Protein AF-A0A4S4A3F7-F1 (afdb_monomer_lite)

Sequence (205 aa):
MKHYLRLTGLILFFVFSCNTKENGQSEPKTATNVTDSIKKETATITSKEEKSILDTSFIDKEGKEIEAYPIFECSGTLVENDLETDRYAVAIFSKNIEQCWNGKSKVVLEQFLDAPETQNRPYVIVDEINGTGKNKKRRFSMVYLNLPDNGEYDERESYVADYEENGKPVITKVYRIWKIDTREGKFKEVLKPQKLTFNNPDYME

Radius of gyration: 27.06 Å; chains: 1; bounding box: 77×66×72 Å

pLDDT: mean 73.77, std 23.13, range [30.3, 97.94]

Foldseek 3Di:
DDDDDDDDDDDDDDDDDDDDDDDDDDDDDDDDDDDDDDPPPPPPPPPPPDDDPLNDDQAFPKPVRVVPDQKDWLDKAWFDDPDPPKTKMKIWIDNDPQCQQQFQIKIFIWIFDDDDDDPDGMTGTHEIDGGDDPGGGHFWDWDFDQDDDVNHGDDTFIKIWGFGDDPDQKTFGTDWIFGQDRVNSDTHTDDDDPRDMDGDPVPDD

Organism: NCBI:txid2565924

Structure (mmCIF, N/CA/C/O backbone):
data_AF-A0A4S4A3F7-F1
#
_entry.id   AF-A0A4S4A3F7-F1
#
loop_
_atom_site.group_PDB
_atom_site.id
_atom_site.type_symbol
_atom_site.label_atom_id
_atom_site.label_alt_id
_atom_site.label_comp_id
_atom_site.label_asym_id
_atom_site.label_entity_id
_atom_site.label_seq_id
_atom_site.pdbx_PDB_ins_code
_atom_site.Cartn_x
_atom_site.Cartn_y
_atom_site.Cartn_z
_atom_site.occupancy
_atom_site.B_iso_or_equiv
_atom_site.auth_seq_id
_atom_site.auth_comp_id
_atom_site.auth_asym_id
_atom_site.auth_atom_id
_atom_site.pdbx_PDB_model_num
ATOM 1 N N . MET A 1 1 ? 19.434 -51.734 26.734 1.00 38.91 1 MET A N 1
ATOM 2 C CA . MET A 1 1 ? 19.495 -50.722 27.814 1.00 38.91 1 MET A CA 1
ATOM 3 C C . MET A 1 1 ? 18.853 -49.456 27.251 1.00 38.91 1 MET A C 1
ATOM 5 O O . MET A 1 1 ? 19.390 -48.936 26.291 1.00 38.91 1 MET A O 1
ATOM 9 N N . LYS A 1 2 ? 17.557 -49.177 27.488 1.00 37.34 2 LYS A N 1
ATOM 10 C CA . LYS A 1 2 ? 17.009 -48.303 28.563 1.00 37.34 2 LYS A CA 1
ATOM 11 C C . LYS A 1 2 ? 17.929 -47.087 28.789 1.00 37.34 2 LYS A C 1
ATOM 13 O O . LYS A 1 2 ? 19.067 -47.295 29.171 1.00 37.34 2 LYS A O 1
ATOM 18 N N . HIS A 1 3 ? 17.532 -45.851 28.479 1.00 33.31 3 HIS A N 1
ATOM 19 C CA . HIS A 1 3 ? 16.444 -45.119 29.135 1.00 33.31 3 HIS A CA 1
ATOM 20 C C . HIS A 1 3 ? 15.696 -44.142 28.207 1.00 33.31 3 HIS A C 1
ATOM 22 O O . HIS A 1 3 ? 16.301 -43.357 27.488 1.00 33.31 3 HIS A O 1
ATOM 28 N N . TYR A 1 4 ? 14.364 -44.167 28.308 1.00 38.31 4 TYR A N 1
ATOM 29 C CA . TYR A 1 4 ? 13.468 -43.066 27.952 1.00 38.31 4 TYR A CA 1
ATOM 30 C C . TYR A 1 4 ? 13.434 -42.071 29.117 1.00 38.31 4 TYR A C 1
ATOM 32 O O . TYR A 1 4 ? 13.251 -42.500 30.258 1.00 38.31 4 TYR A O 1
ATOM 40 N N . LEU A 1 5 ? 13.512 -40.768 28.840 1.00 36.69 5 LEU A N 1
ATOM 41 C CA . LEU A 1 5 ? 13.106 -39.729 29.787 1.00 36.69 5 LEU A CA 1
ATOM 42 C C . LEU A 1 5 ? 11.871 -39.020 29.218 1.00 36.69 5 LEU A C 1
ATOM 44 O O . LEU A 1 5 ? 11.958 -38.210 28.300 1.00 36.69 5 LEU A O 1
ATOM 48 N N . ARG A 1 6 ? 10.699 -39.403 29.734 1.00 39.38 6 ARG A N 1
ATOM 49 C CA . ARG A 1 6 ? 9.434 -38.691 29.537 1.00 39.38 6 ARG A CA 1
ATOM 50 C C . ARG A 1 6 ? 9.425 -37.501 30.491 1.00 39.38 6 ARG A C 1
ATOM 52 O O . ARG A 1 6 ? 9.406 -37.711 31.700 1.00 39.38 6 ARG A O 1
ATOM 59 N N . LEU A 1 7 ? 9.401 -36.283 29.960 1.00 38.06 7 LEU A N 1
ATOM 60 C CA . LEU A 1 7 ? 9.050 -35.100 30.738 1.00 38.06 7 LEU A CA 1
ATOM 61 C C . LEU A 1 7 ? 7.549 -34.845 30.559 1.00 38.06 7 LEU A C 1
ATOM 63 O O . LEU A 1 7 ? 7.096 -34.335 29.539 1.00 38.06 7 LEU A O 1
ATOM 67 N N . THR A 1 8 ? 6.766 -35.282 31.539 1.00 44.00 8 THR A N 1
ATOM 68 C CA . THR A 1 8 ? 5.359 -34.913 31.711 1.00 44.00 8 THR A CA 1
ATOM 69 C C . THR A 1 8 ? 5.297 -33.533 32.361 1.00 44.00 8 THR A C 1
ATOM 71 O O . THR A 1 8 ? 5.580 -33.404 33.550 1.00 44.00 8 THR A O 1
ATOM 74 N N . GLY A 1 9 ? 4.956 -32.507 31.579 1.00 36.88 9 GLY A N 1
ATOM 75 C CA . GLY A 1 9 ? 4.674 -31.155 32.063 1.00 36.88 9 GLY A CA 1
ATOM 76 C C . GLY A 1 9 ? 3.180 -30.981 32.322 1.00 36.88 9 GLY A C 1
ATOM 77 O O . GLY A 1 9 ? 2.370 -31.088 31.406 1.00 36.88 9 GLY A O 1
ATOM 78 N N . LEU A 1 10 ? 2.848 -30.775 33.592 1.00 41.22 10 LEU A N 1
ATOM 79 C CA . LEU A 1 10 ? 1.515 -30.659 34.173 1.00 41.22 10 LEU A CA 1
ATOM 80 C C . LEU A 1 10 ? 0.758 -29.423 33.646 1.00 41.22 10 LEU A C 1
ATOM 82 O O . LEU A 1 10 ? 1.291 -28.316 33.640 1.00 41.22 10 LEU A O 1
ATOM 86 N N . ILE A 1 11 ? -0.505 -29.617 33.269 1.00 42.00 11 ILE A N 1
ATOM 87 C CA . ILE A 1 11 ? -1.477 -28.561 32.960 1.00 42.00 11 ILE A CA 1
ATOM 88 C C . ILE A 1 11 ? -1.979 -27.960 34.281 1.00 42.00 11 ILE A C 1
ATOM 90 O O . ILE A 1 11 ? -2.483 -28.692 35.132 1.00 42.00 11 ILE A O 1
ATOM 94 N N . LEU A 1 12 ? -1.903 -26.636 34.432 1.00 37.38 12 LEU A N 1
ATOM 95 C CA . LEU A 1 12 ? -2.564 -25.885 35.505 1.00 37.38 12 LEU A CA 1
ATOM 96 C C . LEU A 1 12 ? -3.529 -24.868 34.884 1.00 37.38 12 LEU A C 1
ATOM 98 O O . LEU A 1 12 ? -3.137 -23.792 34.440 1.00 37.38 12 LEU A O 1
ATOM 102 N N . PHE A 1 13 ? -4.809 -25.246 34.845 1.00 37.25 13 PHE A N 1
ATOM 103 C CA . PHE A 1 13 ? -5.934 -24.345 34.607 1.00 37.25 13 PHE A CA 1
ATOM 104 C C . PHE A 1 13 ? -6.164 -23.505 35.870 1.00 37.25 13 PHE A C 1
ATOM 106 O O . PHE A 1 13 ? -6.651 -24.022 36.873 1.00 37.25 13 PHE A O 1
ATOM 113 N N . PHE A 1 14 ? -5.857 -22.209 35.824 1.00 37.19 14 PHE A N 1
ATOM 114 C CA . PHE A 1 14 ? -6.403 -21.259 36.793 1.00 37.19 14 PHE A CA 1
ATOM 115 C C . PHE A 1 14 ? -7.745 -20.744 36.275 1.00 37.19 14 PHE A C 1
ATOM 117 O O . PHE A 1 14 ? -7.815 -19.868 35.417 1.00 37.19 14 PHE A O 1
ATOM 124 N N . VAL A 1 15 ? -8.818 -21.327 36.805 1.00 36.03 15 VAL A N 1
ATOM 125 C CA . VAL A 1 15 ? -10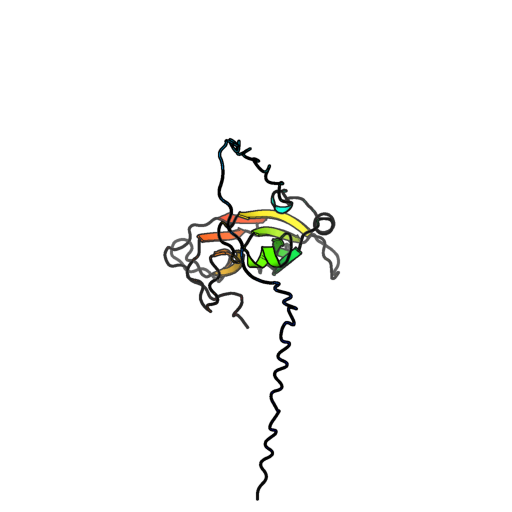.187 -20.837 36.652 1.00 36.03 15 VAL A CA 1
ATOM 126 C C . VAL A 1 15 ? -10.393 -19.758 37.718 1.00 36.03 15 VAL A C 1
ATOM 128 O O . VAL A 1 15 ? -10.585 -20.072 38.890 1.00 36.03 15 VAL A O 1
ATOM 131 N N . PHE A 1 16 ? -10.309 -18.480 37.344 1.00 36.78 16 PHE A N 1
ATOM 132 C CA . PHE A 1 16 ? -10.786 -17.395 38.206 1.00 36.78 16 PHE A CA 1
ATOM 133 C C . PHE A 1 16 ? -12.289 -17.219 37.971 1.00 36.78 16 PHE A C 1
ATOM 135 O O . PHE A 1 16 ? -12.716 -16.579 37.013 1.00 36.78 16 PHE A O 1
ATOM 142 N N . SER A 1 17 ? -13.087 -17.831 38.847 1.00 33.19 17 SER A N 1
ATOM 143 C CA . SER A 1 17 ? -14.526 -17.587 38.945 1.00 33.19 17 SER A CA 1
ATOM 144 C C . SER A 1 17 ? -14.810 -16.167 39.440 1.00 33.19 17 SER A C 1
ATOM 146 O O . SER A 1 17 ? -14.266 -15.721 40.451 1.00 33.19 17 SER A O 1
ATOM 148 N N . CYS A 1 18 ? -15.723 -15.492 38.740 1.00 32.31 18 CYS A N 1
ATOM 149 C CA . CYS A 1 18 ? -16.454 -14.316 39.200 1.00 32.31 18 CYS A CA 1
ATOM 150 C C . CYS A 1 18 ? -17.122 -14.579 40.557 1.00 32.31 18 CYS A C 1
ATOM 152 O O . CYS A 1 18 ? -17.922 -15.501 40.680 1.00 32.31 18 CYS A O 1
ATOM 154 N N . ASN A 1 19 ? -16.876 -13.711 41.539 1.00 31.12 19 ASN A N 1
ATOM 155 C CA . ASN A 1 19 ? -17.721 -13.582 42.725 1.00 31.12 19 ASN A CA 1
ATOM 156 C C . ASN A 1 19 ? -18.630 -12.357 42.550 1.00 31.12 19 ASN A C 1
ATOM 158 O O . ASN A 1 19 ? -18.291 -11.246 42.959 1.00 31.12 19 ASN A O 1
ATOM 162 N N . THR A 1 20 ? -19.792 -12.556 41.931 1.00 35.06 20 THR A N 1
ATOM 163 C CA . THR A 1 20 ? -20.938 -11.649 42.058 1.00 35.06 20 THR A CA 1
ATOM 164 C C . THR A 1 20 ? -21.623 -11.923 43.393 1.00 35.06 20 THR A C 1
ATOM 166 O O . THR A 1 20 ? -22.130 -13.017 43.620 1.00 35.06 20 THR A O 1
ATOM 169 N N . LYS A 1 21 ? -21.635 -10.929 44.287 1.00 34.94 21 LYS A N 1
ATOM 170 C CA . LYS A 1 21 ? -22.482 -10.951 45.483 1.00 34.94 21 LYS A CA 1
ATOM 171 C C . LYS A 1 21 ? -23.906 -10.578 45.079 1.00 34.94 21 LYS A C 1
ATOM 173 O O . LYS A 1 21 ? -24.203 -9.410 44.849 1.00 34.94 21 LYS A O 1
ATOM 178 N N . GLU A 1 22 ? -24.757 -11.590 44.997 1.00 31.36 22 GLU A N 1
ATOM 179 C CA . GLU A 1 22 ? -26.206 -11.462 45.106 1.00 31.36 22 GLU A CA 1
ATOM 180 C C . GLU A 1 22 ? -26.565 -11.014 46.529 1.00 31.36 22 GLU A C 1
ATOM 182 O O . GLU A 1 22 ? -26.128 -11.613 47.509 1.00 31.36 22 GLU A O 1
ATOM 187 N N . ASN A 1 23 ? -27.383 -9.972 46.639 1.00 31.81 23 ASN A N 1
ATOM 188 C CA . ASN A 1 23 ? -28.203 -9.720 47.819 1.00 31.81 23 ASN A CA 1
ATOM 189 C C . ASN A 1 23 ? -29.617 -9.436 47.298 1.00 31.81 23 ASN A C 1
ATOM 191 O O . ASN A 1 23 ? -29.999 -8.292 47.061 1.00 31.81 23 ASN A O 1
ATOM 195 N N . GLY A 1 24 ? -30.345 -10.516 47.008 1.00 30.30 24 GLY A N 1
ATOM 196 C CA . GLY A 1 24 ? -31.745 -10.499 46.600 1.00 30.30 24 GLY A CA 1
ATOM 197 C C . GLY A 1 24 ? -32.649 -10.603 47.822 1.00 30.30 24 GLY A C 1
ATOM 198 O O . GLY A 1 24 ? -32.698 -11.635 48.487 1.00 30.30 24 GLY A O 1
ATOM 199 N N . GLN A 1 25 ? -33.354 -9.515 48.117 1.00 33.38 25 GLN A N 1
ATOM 200 C CA . GLN A 1 25 ? -34.371 -9.417 49.155 1.00 33.38 25 GLN A CA 1
ATOM 201 C C . GLN A 1 25 ? -35.761 -9.641 48.535 1.00 33.38 25 GLN A C 1
ATOM 203 O O . GLN A 1 25 ? -36.149 -8.929 47.617 1.00 33.38 25 GLN A O 1
ATOM 208 N N . SER A 1 26 ? -36.451 -10.657 49.064 1.00 33.31 26 SER A N 1
ATOM 209 C CA . SER A 1 26 ? -37.900 -10.936 49.115 1.00 33.31 26 SER A CA 1
ATOM 210 C C . SER A 1 26 ? -38.855 -10.353 48.051 1.00 33.31 26 SER A C 1
ATOM 212 O O . SER A 1 26 ? -39.053 -9.146 47.934 1.00 33.31 26 SER A O 1
ATOM 214 N N . GLU A 1 27 ? -39.565 -11.283 47.418 1.00 34.25 27 GLU A N 1
ATOM 215 C CA . GLU A 1 27 ? -40.727 -11.185 46.521 1.00 34.25 27 GLU A CA 1
ATOM 216 C C . GLU A 1 27 ? -42.037 -10.714 47.244 1.00 34.25 27 GLU A C 1
ATOM 218 O O . GLU A 1 27 ? -42.023 -10.479 48.455 1.00 34.25 27 GLU A O 1
ATOM 223 N N . PRO A 1 28 ? -43.204 -10.589 46.571 1.00 41.84 28 PRO A N 1
ATOM 224 C CA . PRO A 1 28 ? -43.699 -9.385 45.899 1.00 41.84 28 PRO A CA 1
ATOM 225 C C . PRO A 1 28 ? -45.004 -8.834 46.525 1.00 41.84 28 PRO A C 1
ATOM 227 O O . PRO A 1 28 ? -45.762 -9.560 47.169 1.00 41.84 28 PRO A O 1
ATOM 230 N N . LYS A 1 29 ? -45.354 -7.566 46.254 1.00 35.50 29 LYS A N 1
ATOM 231 C CA . LYS A 1 29 ? -46.745 -7.087 46.378 1.00 35.50 29 LYS A CA 1
ATOM 232 C C . LYS A 1 29 ? -47.143 -6.181 45.217 1.00 35.50 29 LYS A C 1
ATOM 234 O O . LYS A 1 29 ? -46.581 -5.113 45.005 1.00 35.50 29 LYS A O 1
ATOM 239 N N . THR A 1 30 ? -48.145 -6.661 44.495 1.00 34.47 30 THR A N 1
ATOM 240 C CA . THR A 1 30 ? -48.894 -6.036 43.407 1.00 34.47 30 THR A CA 1
ATOM 241 C C . THR A 1 30 ? -49.594 -4.749 43.846 1.00 34.47 30 THR A C 1
ATOM 243 O O . THR A 1 30 ? -50.280 -4.747 44.867 1.00 34.47 30 THR A O 1
ATOM 246 N N . ALA A 1 31 ? -49.527 -3.705 43.018 1.00 32.94 31 ALA A N 1
ATOM 247 C CA . ALA A 1 31 ? -50.580 -2.698 42.904 1.00 32.94 31 ALA A CA 1
ATOM 248 C C . ALA A 1 31 ? -50.549 -2.064 41.502 1.00 32.94 31 ALA A C 1
ATOM 250 O O . ALA A 1 31 ? -49.547 -1.502 41.070 1.00 32.94 31 ALA A O 1
ATOM 251 N N . THR A 1 32 ? -51.667 -2.218 40.802 1.00 32.81 32 THR A N 1
ATOM 252 C CA . THR A 1 32 ? -52.026 -1.644 39.500 1.00 32.81 32 THR A CA 1
ATOM 253 C C . THR A 1 32 ? -52.336 -0.146 39.615 1.00 32.81 32 THR A C 1
ATOM 255 O O . THR A 1 32 ? -52.791 0.278 40.676 1.00 32.81 32 THR A O 1
ATOM 258 N N . ASN A 1 33 ? -52.209 0.571 38.483 1.00 32.91 33 ASN A N 1
ATOM 259 C CA . ASN A 1 33 ? -52.825 1.858 38.072 1.00 32.91 33 ASN A CA 1
ATOM 260 C C . ASN A 1 33 ? -51.775 2.953 37.793 1.00 32.91 33 ASN A C 1
ATOM 262 O O . ASN A 1 33 ? -50.812 3.059 38.533 1.00 32.91 33 ASN A O 1
ATOM 266 N N . VAL A 1 34 ? -51.859 3.840 36.796 1.00 31.44 34 VAL A N 1
ATOM 267 C CA . VAL A 1 34 ? -52.832 4.182 35.741 1.00 31.44 34 VAL A CA 1
ATOM 268 C C . VAL A 1 34 ? -52.090 5.165 34.795 1.00 31.44 34 VAL A C 1
ATOM 270 O O . VAL A 1 34 ? -51.154 5.827 35.229 1.00 31.44 34 VAL A O 1
ATOM 273 N N . THR A 1 35 ? -52.469 5.156 33.513 1.00 35.53 35 THR A N 1
ATOM 274 C CA . THR A 1 35 ? -52.261 6.134 32.412 1.00 35.53 35 THR A CA 1
ATOM 275 C C . THR A 1 35 ? -51.257 7.297 32.551 1.00 35.53 35 THR A C 1
ATOM 277 O O . THR A 1 35 ? -51.329 8.096 33.473 1.00 35.53 35 THR A O 1
ATOM 280 N N . ASP A 1 36 ? -50.419 7.482 31.525 1.00 33.91 36 ASP A N 1
ATOM 281 C CA . ASP A 1 36 ? -50.562 8.548 30.507 1.00 33.91 36 ASP A CA 1
ATOM 282 C C . ASP A 1 36 ? -49.223 9.033 29.922 1.00 33.91 36 ASP A C 1
ATOM 284 O O . ASP A 1 36 ? -48.283 9.415 30.612 1.00 33.91 36 ASP A O 1
ATOM 288 N N . SER A 1 37 ? -49.196 9.025 28.587 1.00 44.53 37 SER A N 1
ATOM 289 C CA . SER A 1 37 ? -48.472 9.930 27.687 1.00 44.53 37 SER A CA 1
ATOM 290 C C . SER A 1 37 ? -47.083 10.447 28.084 1.00 44.53 37 SER A C 1
ATOM 292 O O . SER A 1 37 ? -46.952 11.489 28.719 1.00 44.53 37 SER A O 1
ATOM 294 N N . ILE A 1 38 ? -46.045 9.874 27.467 1.00 36.66 38 ILE A N 1
ATOM 295 C CA . ILE A 1 38 ? -44.883 10.659 27.029 1.00 36.66 38 ILE A CA 1
ATOM 296 C C . ILE A 1 38 ? -44.590 10.283 25.576 1.00 36.66 38 ILE A C 1
ATOM 298 O O . ILE A 1 38 ? -44.028 9.226 25.284 1.00 36.66 38 ILE A O 1
ATOM 302 N N . LYS A 1 39 ? -44.995 11.163 24.651 1.00 42.78 39 LYS A N 1
ATOM 303 C CA . LYS A 1 39 ? -44.457 11.206 23.287 1.00 42.78 39 LYS A CA 1
ATOM 304 C C . LYS A 1 39 ? -42.943 11.357 23.414 1.00 42.78 39 LYS A C 1
ATOM 306 O O . LYS A 1 39 ? -42.448 12.434 23.728 1.00 42.78 39 LYS A O 1
ATOM 311 N N . LYS A 1 40 ? -42.213 10.266 23.195 1.00 38.38 40 LYS A N 1
ATOM 312 C CA . LYS A 1 40 ? -40.759 10.295 23.062 1.00 38.38 40 LYS A CA 1
ATOM 313 C C . LYS A 1 40 ? -40.453 10.823 21.665 1.00 38.38 40 LYS A C 1
ATOM 315 O O . LYS A 1 40 ? -40.382 10.072 20.695 1.00 38.38 40 LYS A O 1
ATOM 320 N N . GLU A 1 41 ? -40.363 12.143 21.569 1.00 40.41 41 GLU A N 1
ATOM 321 C CA . GLU A 1 41 ? -39.775 12.823 20.426 1.00 40.41 41 GLU A CA 1
ATOM 322 C C . GLU A 1 41 ? -38.342 12.302 20.300 1.00 40.41 41 GLU A C 1
ATOM 324 O O . GLU A 1 41 ? -37.466 12.572 21.122 1.00 40.41 41 GLU A O 1
ATOM 329 N N . THR A 1 42 ? -38.152 11.398 19.343 1.00 38.44 42 THR A N 1
ATOM 330 C CA . THR A 1 42 ? -36.855 10.791 19.079 1.00 38.44 42 THR A CA 1
ATOM 331 C C . THR A 1 42 ? -36.061 11.842 18.331 1.00 38.44 42 THR A C 1
ATOM 333 O O . THR A 1 42 ? -36.177 11.967 17.116 1.00 38.44 42 THR A O 1
ATOM 336 N N . ALA A 1 43 ? -35.316 12.653 19.078 1.00 38.91 43 ALA A N 1
ATOM 337 C CA . ALA A 1 43 ? -34.302 13.520 18.514 1.00 38.91 43 ALA A CA 1
ATOM 338 C C . ALA A 1 43 ? -33.302 12.626 17.776 1.00 38.91 43 ALA A C 1
ATOM 340 O O . ALA A 1 43 ? -32.496 11.921 18.388 1.00 38.91 43 ALA A O 1
ATOM 341 N N . THR A 1 44 ? -33.401 12.611 16.452 1.00 39.00 44 THR A N 1
ATOM 342 C CA . THR A 1 44 ? -32.406 12.015 15.572 1.00 39.00 44 THR A CA 1
ATOM 343 C C . THR A 1 44 ? -31.132 12.833 15.746 1.00 39.00 44 THR A C 1
ATOM 345 O O . THR A 1 44 ? -30.956 13.879 15.126 1.00 39.00 44 THR A O 1
ATOM 348 N N . ILE A 1 45 ? -30.262 12.398 16.658 1.00 43.78 45 ILE A N 1
ATOM 349 C CA . ILE A 1 45 ? -28.899 12.909 16.754 1.00 43.78 45 ILE A CA 1
ATOM 350 C C . ILE A 1 45 ? -28.203 12.428 15.486 1.00 43.78 45 ILE A C 1
ATOM 352 O O . ILE A 1 45 ? -27.709 11.305 15.413 1.00 43.78 45 ILE A O 1
ATOM 356 N N . THR A 1 46 ? -28.210 13.266 14.456 1.00 43.78 46 THR A N 1
ATOM 357 C CA . THR A 1 46 ? -27.330 13.106 13.305 1.00 43.78 46 THR A CA 1
ATOM 358 C C . THR A 1 46 ? -25.916 13.330 13.825 1.00 43.78 46 THR A C 1
ATOM 360 O O . THR A 1 46 ? -25.460 14.467 13.943 1.00 43.78 46 THR A O 1
ATOM 363 N N . SER A 1 47 ? -25.239 12.254 14.235 1.00 47.69 47 SER A N 1
ATOM 364 C CA . SER A 1 47 ? -23.829 12.314 14.601 1.00 47.69 47 SER A CA 1
ATOM 365 C C . SER A 1 47 ? -23.064 12.815 13.381 1.00 47.69 47 SER A C 1
ATOM 367 O O . SER A 1 47 ? -22.987 12.116 12.370 1.00 47.69 47 SER A O 1
ATOM 369 N N . LYS A 1 48 ? -22.538 14.040 13.451 1.00 47.97 48 LYS A N 1
ATOM 370 C CA . LYS A 1 48 ? -21.537 14.529 12.503 1.00 47.97 48 LYS A CA 1
ATOM 371 C C . LYS A 1 48 ? -20.379 13.537 12.565 1.00 47.97 48 LYS A C 1
ATOM 373 O O . LYS A 1 48 ? -19.735 13.431 13.604 1.00 47.97 48 LYS A O 1
ATOM 378 N N . GLU A 1 49 ? -20.191 12.765 11.502 1.00 56.28 49 GLU A N 1
ATOM 379 C CA . GLU A 1 49 ? -19.085 11.822 11.403 1.00 56.28 49 GLU A CA 1
ATOM 380 C C . GLU A 1 49 ? -17.789 12.633 11.493 1.00 56.28 49 GLU A C 1
ATOM 382 O O . GLU A 1 49 ? -17.542 13.541 10.695 1.00 56.28 49 GLU A O 1
ATOM 387 N N . GLU A 1 50 ? -17.033 12.407 12.563 1.00 64.44 50 GLU A N 1
ATOM 388 C CA . GLU A 1 50 ? -15.778 13.099 12.811 1.00 64.44 50 GLU A CA 1
ATOM 389 C C . GLU A 1 50 ? -14.794 12.673 11.717 1.00 64.44 50 GLU A C 1
ATOM 391 O O . GLU A 1 50 ? -14.546 11.478 11.539 1.00 64.44 50 GLU A O 1
ATOM 396 N N . LYS A 1 51 ? -14.288 13.638 10.939 1.00 71.69 51 LYS A N 1
ATOM 397 C CA . LYS A 1 51 ? -13.393 13.369 9.807 1.00 71.69 51 LYS A CA 1
ATOM 398 C C . LYS A 1 51 ? -12.170 12.599 10.311 1.00 71.69 51 LYS A C 1
ATOM 400 O O . LYS A 1 51 ? -11.481 13.060 11.223 1.00 71.69 51 LYS A O 1
ATOM 405 N N . SER A 1 52 ? -11.912 11.426 9.741 1.00 82.75 52 SER A N 1
ATOM 406 C CA . SER A 1 52 ? -10.773 10.599 10.125 1.00 82.75 52 SER A CA 1
ATOM 407 C C . SER A 1 52 ? -9.477 11.289 9.712 1.00 82.75 52 SER A C 1
ATOM 409 O O . SER A 1 52 ? -9.408 11.925 8.662 1.00 82.75 52 SER A O 1
ATOM 411 N N . ILE A 1 53 ? -8.408 11.120 10.495 1.00 86.06 53 ILE A N 1
ATOM 412 C CA . ILE A 1 53 ? -7.080 11.609 10.100 1.00 86.06 53 ILE A CA 1
ATOM 413 C C . ILE A 1 53 ? -6.626 10.990 8.772 1.00 86.06 53 ILE A C 1
ATOM 415 O O . ILE A 1 53 ? -5.990 11.662 7.966 1.00 86.06 53 ILE A O 1
ATOM 419 N N . LEU A 1 54 ? -7.056 9.751 8.509 1.00 88.50 54 LEU A N 1
ATOM 420 C CA . LEU A 1 54 ? -6.804 9.035 7.260 1.00 88.50 54 LEU A CA 1
ATOM 421 C C . LEU A 1 54 ? -7.541 9.652 6.057 1.00 88.50 54 LEU A C 1
ATOM 423 O O . LEU A 1 54 ? -7.176 9.358 4.928 1.00 88.50 54 LEU A O 1
ATOM 427 N N . ASP A 1 55 ? -8.527 10.530 6.274 1.00 88.19 55 ASP A N 1
ATOM 428 C CA . ASP A 1 55 ? -9.197 11.285 5.202 1.00 88.19 55 ASP A CA 1
ATOM 429 C C . ASP A 1 55 ? -8.403 12.545 4.799 1.00 88.19 55 ASP A C 1
ATOM 431 O O . ASP A 1 55 ? -8.842 13.331 3.953 1.00 88.19 55 ASP A O 1
ATOM 435 N N . THR A 1 56 ? -7.265 12.800 5.451 1.00 91.19 56 THR A N 1
ATOM 436 C CA . THR A 1 56 ? -6.309 13.841 5.056 1.00 91.19 56 THR A CA 1
ATOM 437 C C . THR A 1 56 ? -5.388 13.282 3.977 1.00 91.19 56 THR A C 1
ATOM 439 O O . THR A 1 56 ? -4.985 12.125 4.064 1.00 91.19 56 THR A O 1
ATOM 442 N N . SER A 1 57 ? -5.059 14.097 2.972 1.00 94.75 57 SER A N 1
ATOM 443 C CA . SER A 1 57 ? -4.048 13.733 1.974 1.00 94.75 57 SER A CA 1
ATOM 444 C C . SER A 1 57 ? -2.663 13.738 2.609 1.00 94.75 57 SER A C 1
ATOM 446 O O . SER A 1 57 ? -2.307 14.693 3.311 1.00 94.75 57 SER A O 1
ATOM 448 N N . PHE A 1 58 ? -1.897 12.685 2.352 1.00 96.75 58 PHE A N 1
ATOM 449 C CA . PHE A 1 58 ? -0.499 12.577 2.742 1.00 96.75 58 PHE A CA 1
ATOM 450 C C . PHE A 1 58 ? 0.472 12.841 1.590 1.00 96.75 58 PHE A C 1
ATOM 452 O O . PHE A 1 58 ? 1.661 12.958 1.851 1.00 96.75 58 PHE A O 1
ATOM 459 N N . ILE A 1 59 ? -0.017 12.997 0.356 1.00 97.19 59 ILE A N 1
ATOM 460 C CA . ILE A 1 59 ? 0.809 13.366 -0.805 1.00 97.19 59 ILE A CA 1
ATOM 461 C C . ILE A 1 59 ? 1.620 14.638 -0.506 1.00 97.19 59 ILE A C 1
ATOM 463 O O . ILE A 1 59 ? 1.112 15.563 0.136 1.00 97.19 59 ILE A O 1
ATOM 467 N N . ASP A 1 60 ? 2.871 14.644 -0.967 1.00 97.06 60 ASP A N 1
ATOM 468 C CA . ASP A 1 60 ? 3.907 15.670 -0.792 1.00 97.06 60 ASP A CA 1
ATOM 469 C C . ASP A 1 60 ? 4.428 15.846 0.642 1.00 97.06 60 ASP A C 1
ATOM 471 O O . ASP A 1 60 ? 5.297 16.684 0.879 1.00 97.06 60 ASP A O 1
ATOM 475 N N . LYS A 1 61 ? 3.941 15.064 1.612 1.00 96.44 61 LYS A N 1
ATOM 476 C CA . LYS A 1 61 ? 4.460 15.107 2.983 1.00 96.44 61 LYS A CA 1
ATOM 477 C C . LYS A 1 61 ? 5.740 14.308 3.111 1.00 96.44 61 LYS A C 1
ATOM 479 O O . LYS A 1 61 ? 5.825 13.173 2.636 1.00 96.44 61 LYS A O 1
ATOM 484 N N . GLU A 1 62 ? 6.695 14.871 3.839 1.00 95.12 62 GLU A N 1
ATOM 485 C CA . GLU A 1 62 ? 7.904 14.156 4.229 1.00 95.12 62 GLU A CA 1
ATOM 486 C C . GLU A 1 62 ? 7.659 13.240 5.436 1.00 95.12 62 GLU A C 1
ATOM 488 O O . GLU A 1 62 ? 6.790 13.502 6.273 1.00 95.12 62 GLU A O 1
ATOM 493 N N . GLY A 1 63 ? 8.486 12.205 5.601 1.00 92.88 63 GLY A N 1
ATOM 494 C CA . GLY A 1 63 ? 8.358 11.253 6.713 1.00 92.88 63 GLY A CA 1
ATOM 495 C C . GLY A 1 63 ? 8.279 11.895 8.106 1.00 92.88 63 GLY A C 1
ATOM 496 O O . GLY A 1 63 ? 7.464 11.489 8.929 1.00 92.88 63 GLY A O 1
ATOM 497 N N . LYS A 1 64 ? 9.017 12.987 8.353 1.00 91.88 64 LYS A N 1
ATOM 498 C CA . LYS A 1 64 ? 8.943 13.736 9.626 1.00 91.88 64 LYS A CA 1
ATOM 499 C C . LYS A 1 64 ? 7.577 14.379 9.874 1.00 91.88 64 LYS A C 1
ATOM 501 O O . LYS A 1 64 ? 7.165 14.528 11.021 1.00 91.88 64 LYS A O 1
ATOM 506 N N . GLU A 1 65 ? 6.886 14.798 8.817 1.00 94.69 65 GLU A N 1
ATOM 507 C CA . GLU A 1 65 ? 5.519 15.307 8.933 1.00 94.69 65 GLU A CA 1
ATOM 508 C C . GLU A 1 65 ? 4.534 14.169 9.199 1.00 94.69 65 GLU A C 1
ATOM 510 O O . GLU A 1 65 ? 3.580 14.356 9.952 1.00 94.69 65 GLU A O 1
ATOM 515 N N . ILE A 1 66 ? 4.772 12.994 8.609 1.00 94.69 66 ILE A N 1
ATOM 516 C CA . ILE A 1 66 ? 3.963 11.787 8.813 1.00 94.69 66 ILE A CA 1
ATOM 517 C C . ILE A 1 66 ? 4.066 11.283 10.254 1.00 94.69 66 ILE A C 1
ATOM 519 O O . ILE A 1 66 ? 3.038 11.024 10.881 1.00 94.69 66 ILE A O 1
ATOM 523 N N . GLU A 1 67 ? 5.272 11.261 10.821 1.00 91.62 67 GLU A N 1
ATOM 524 C CA . GLU A 1 67 ? 5.539 10.898 12.221 1.00 91.62 67 GLU A CA 1
ATOM 525 C C . GLU A 1 67 ? 4.806 11.790 13.240 1.00 91.62 67 GLU A C 1
ATOM 527 O O . GLU A 1 67 ? 4.544 11.366 14.367 1.00 91.62 67 GLU A O 1
ATOM 532 N N . ALA A 1 68 ? 4.446 13.022 12.864 1.00 93.00 68 ALA A N 1
ATOM 533 C CA . ALA A 1 68 ? 3.702 13.931 13.733 1.00 93.00 68 ALA A CA 1
ATOM 534 C C . ALA A 1 68 ? 2.205 13.580 13.844 1.00 93.00 68 ALA A C 1
ATOM 536 O O . ALA A 1 68 ? 1.520 14.076 14.746 1.00 93.00 68 ALA A O 1
ATOM 537 N N . TYR A 1 69 ? 1.669 12.749 12.945 1.00 92.94 69 TYR A N 1
ATOM 538 C CA . TYR A 1 69 ? 0.276 12.316 13.003 1.00 92.94 69 TYR A CA 1
ATOM 539 C C . TYR A 1 69 ? 0.079 11.176 14.018 1.00 92.94 69 TYR A C 1
ATOM 541 O O . TYR A 1 69 ? 0.917 10.286 14.131 1.00 92.94 69 TYR A O 1
ATOM 549 N N . PRO A 1 70 ? -1.068 11.123 14.726 1.00 93.12 70 PRO A N 1
ATOM 550 C CA . PRO A 1 70 ? -1.401 10.021 15.629 1.00 93.12 70 PRO A CA 1
ATOM 551 C C . PRO A 1 70 ? -1.909 8.804 14.834 1.00 93.12 70 PRO A C 1
ATOM 553 O O . PRO A 1 70 ? -3.089 8.443 14.902 1.00 93.12 70 PRO A O 1
ATOM 556 N N . ILE A 1 71 ? -1.024 8.215 14.035 1.00 93.75 71 ILE A N 1
ATOM 557 C CA . ILE A 1 71 ? -1.273 7.052 13.182 1.00 93.75 71 ILE A CA 1
ATOM 558 C C . ILE A 1 71 ? -0.326 5.904 13.549 1.00 93.75 71 ILE A C 1
ATOM 560 O O . ILE A 1 71 ? 0.660 6.074 14.257 1.00 93.75 71 ILE A O 1
ATOM 564 N N . PHE A 1 72 ? -0.671 4.708 13.095 1.00 94.12 72 PHE A N 1
ATOM 565 C CA . PHE A 1 72 ? 0.039 3.462 13.323 1.00 94.12 72 PHE A CA 1
ATOM 566 C C . PHE A 1 72 ? 0.341 2.814 11.974 1.00 94.12 72 PHE A C 1
ATOM 568 O O . PHE A 1 72 ? -0.563 2.668 11.146 1.00 94.12 72 PHE A O 1
ATOM 575 N N . GLU A 1 73 ? 1.587 2.406 11.765 1.00 93.88 73 GLU A N 1
ATOM 576 C CA . GLU A 1 73 ? 2.002 1.653 10.585 1.00 93.88 73 GLU A CA 1
ATOM 577 C C . GLU A 1 73 ? 1.633 0.175 10.746 1.00 93.88 73 GLU A C 1
ATOM 579 O O . GLU A 1 73 ? 2.130 -0.530 11.620 1.00 93.88 73 GLU A O 1
ATOM 584 N N . CYS A 1 74 ? 0.712 -0.295 9.912 1.00 91.19 74 CYS A N 1
ATOM 585 C CA . CYS A 1 74 ? 0.273 -1.683 9.876 1.00 91.19 74 CYS A CA 1
ATOM 586 C C . CYS A 1 74 ? 1.299 -2.596 9.191 1.00 91.19 74 CYS A C 1
ATOM 588 O O . CYS A 1 74 ? 1.369 -3.780 9.514 1.00 91.19 74 CYS A O 1
ATOM 590 N N . SER A 1 75 ? 2.003 -2.072 8.187 1.00 90.94 75 SER A N 1
ATOM 591 C CA . SER A 1 75 ? 2.965 -2.790 7.350 1.00 90.94 75 SER A CA 1
ATOM 592 C C . SER A 1 75 ? 3.731 -1.786 6.489 1.00 90.94 75 SER A C 1
ATOM 594 O O . SER A 1 75 ? 3.130 -0.817 6.021 1.00 90.94 75 SER A O 1
ATOM 596 N N . GLY A 1 76 ? 5.007 -2.074 6.247 1.00 91.38 76 GLY A N 1
ATOM 597 C CA . GLY A 1 76 ? 5.865 -1.395 5.284 1.00 91.38 76 GLY A CA 1
ATOM 598 C C . GLY A 1 76 ? 6.611 -2.435 4.452 1.00 91.38 76 GLY A C 1
ATOM 599 O O . GLY A 1 76 ? 7.023 -3.478 4.972 1.00 91.38 76 GLY A O 1
ATOM 600 N N . THR A 1 77 ? 6.740 -2.224 3.146 1.00 90.94 77 THR A N 1
ATOM 601 C CA . THR A 1 77 ? 7.474 -3.140 2.260 1.00 90.94 77 THR A CA 1
ATOM 602 C C . THR A 1 77 ? 8.187 -2.366 1.163 1.00 90.94 77 THR A C 1
ATOM 604 O O . THR A 1 77 ? 7.583 -1.521 0.509 1.00 90.94 77 THR A O 1
ATOM 607 N N . LEU A 1 78 ? 9.474 -2.658 0.959 1.00 91.00 78 LEU A N 1
ATOM 608 C CA . LEU A 1 78 ? 10.241 -2.088 -0.145 1.00 91.00 78 LEU A CA 1
ATOM 609 C C . LEU A 1 78 ? 9.710 -2.623 -1.473 1.00 91.00 78 LEU A C 1
ATOM 611 O O . LEU A 1 78 ? 9.467 -3.820 -1.615 1.00 91.00 78 LEU A O 1
ATOM 615 N N . VAL A 1 79 ? 9.556 -1.733 -2.444 1.00 90.06 79 VAL A N 1
ATOM 616 C CA . VAL A 1 79 ? 9.214 -2.114 -3.810 1.00 90.06 79 VAL A CA 1
ATOM 617 C C . VAL A 1 79 ? 10.505 -2.530 -4.497 1.00 90.06 79 VAL A C 1
ATOM 619 O O . VAL A 1 79 ? 11.419 -1.720 -4.645 1.00 90.06 79 VAL A O 1
ATOM 622 N N . GLU A 1 80 ? 10.587 -3.794 -4.898 1.00 80.62 80 GLU A N 1
ATOM 623 C CA . GLU A 1 80 ? 11.697 -4.278 -5.715 1.00 80.62 80 GLU A CA 1
ATOM 624 C C . GLU A 1 80 ? 11.629 -3.611 -7.092 1.00 80.62 80 GLU A C 1
ATOM 626 O O . GLU A 1 80 ? 10.608 -3.680 -7.780 1.00 80.62 80 GLU A O 1
ATOM 631 N N . ASN A 1 81 ? 12.707 -2.935 -7.479 1.00 72.19 81 ASN A N 1
ATOM 632 C CA . ASN A 1 81 ? 12.878 -2.363 -8.802 1.00 72.19 81 ASN A CA 1
ATOM 633 C C . ASN A 1 81 ? 14.321 -2.567 -9.278 1.00 72.19 81 ASN A C 1
ATOM 635 O O . ASN A 1 81 ? 15.263 -2.537 -8.490 1.00 72.19 81 ASN A O 1
ATOM 639 N N . ASP A 1 82 ? 14.500 -2.725 -10.587 1.00 60.03 82 ASP A N 1
ATOM 640 C CA . ASP A 1 82 ? 15.833 -2.916 -11.180 1.00 60.03 82 ASP A CA 1
ATOM 641 C C . ASP A 1 82 ? 16.664 -1.624 -11.217 1.00 60.03 82 ASP A C 1
ATOM 643 O O . ASP A 1 82 ? 17.867 -1.640 -11.476 1.00 60.03 82 ASP A O 1
ATOM 647 N N . LEU A 1 83 ? 16.019 -0.475 -10.995 1.00 61.75 83 LEU A N 1
ATOM 648 C CA . LEU A 1 83 ? 16.659 0.834 -11.022 1.00 61.75 83 LEU A CA 1
ATOM 649 C C . LEU A 1 83 ? 17.157 1.188 -9.620 1.00 61.75 83 LEU A C 1
ATOM 651 O O . LEU A 1 83 ? 16.369 1.580 -8.763 1.00 61.75 83 LEU A O 1
ATOM 655 N N . GLU A 1 84 ? 18.473 1.096 -9.406 1.00 61.03 84 GLU A N 1
ATOM 656 C CA . GLU A 1 84 ? 19.124 1.389 -8.117 1.00 61.03 84 GLU A CA 1
ATOM 657 C C . GLU A 1 84 ? 18.965 2.847 -7.639 1.00 61.03 84 GLU A C 1
ATOM 659 O O . GLU A 1 84 ? 19.260 3.142 -6.477 1.00 61.03 84 GLU A O 1
ATOM 664 N N . THR A 1 85 ? 18.531 3.757 -8.519 1.00 64.62 85 THR A N 1
ATOM 665 C CA . THR A 1 85 ? 18.510 5.206 -8.274 1.00 64.62 85 THR A CA 1
ATOM 666 C C . THR A 1 85 ? 17.313 5.667 -7.453 1.00 64.62 85 THR A C 1
ATOM 668 O O . THR A 1 85 ? 17.490 6.467 -6.545 1.00 64.62 85 THR A O 1
ATOM 671 N N . ASP A 1 86 ? 16.117 5.135 -7.712 1.00 69.25 86 ASP A N 1
ATOM 672 C CA . ASP A 1 86 ? 14.898 5.526 -7.000 1.00 69.25 86 ASP A CA 1
ATOM 673 C C . ASP A 1 86 ? 14.374 4.353 -6.186 1.00 69.25 86 ASP A C 1
ATOM 675 O O . ASP A 1 86 ? 13.872 3.369 -6.728 1.00 69.25 86 ASP A O 1
ATOM 679 N N . ARG A 1 87 ? 14.472 4.448 -4.861 1.00 86.69 87 ARG A N 1
ATOM 680 C CA . ARG A 1 87 ? 13.915 3.426 -3.974 1.00 86.69 87 ARG A CA 1
ATOM 681 C C . ARG A 1 87 ? 12.512 3.839 -3.569 1.00 86.69 87 ARG A C 1
ATOM 683 O O . ARG A 1 87 ? 12.304 4.970 -3.130 1.00 86.69 87 ARG A O 1
ATOM 690 N N . TYR A 1 88 ? 11.585 2.896 -3.655 1.00 92.25 88 TYR A N 1
ATOM 691 C CA . TYR A 1 88 ? 10.213 3.085 -3.211 1.00 92.25 88 TYR A CA 1
ATOM 692 C C . TYR A 1 88 ? 9.851 2.097 -2.106 1.00 92.25 88 TYR A C 1
ATOM 694 O O . TYR A 1 88 ? 10.389 0.989 -2.045 1.00 92.25 88 TYR A O 1
ATOM 702 N N . ALA A 1 89 ? 8.908 2.481 -1.255 1.00 93.81 89 ALA A N 1
ATOM 703 C CA . ALA A 1 89 ? 8.235 1.578 -0.335 1.00 93.81 89 ALA A CA 1
ATOM 704 C C . ALA A 1 89 ? 6.724 1.786 -0.387 1.00 93.81 89 ALA A C 1
ATOM 706 O O . ALA A 1 89 ? 6.232 2.871 -0.686 1.00 93.81 89 ALA A O 1
ATOM 707 N N . VAL A 1 90 ? 5.983 0.732 -0.075 1.00 95.50 90 VAL A N 1
ATOM 708 C CA . VAL A 1 90 ? 4.561 0.824 0.232 1.00 95.50 90 VAL A CA 1
ATOM 709 C C . VAL A 1 90 ? 4.398 0.727 1.735 1.00 95.50 90 VAL A C 1
ATOM 711 O O . VAL A 1 90 ? 4.775 -0.287 2.323 1.00 95.50 90 VAL A O 1
ATOM 714 N N . ALA A 1 91 ? 3.777 1.738 2.333 1.00 95.38 91 ALA A N 1
ATOM 715 C CA . ALA A 1 91 ? 3.382 1.719 3.734 1.00 95.38 91 ALA A CA 1
ATOM 716 C C . ALA A 1 91 ? 1.857 1.731 3.868 1.00 95.38 91 ALA A C 1
ATOM 718 O O . ALA A 1 91 ? 1.126 2.309 3.058 1.00 95.38 91 ALA A O 1
ATOM 719 N N . ILE A 1 92 ? 1.352 1.060 4.898 1.00 94.38 92 ILE A N 1
ATOM 720 C CA . ILE A 1 92 ? -0.072 0.983 5.212 1.00 94.38 92 ILE A CA 1
ATOM 721 C C . ILE A 1 92 ? -0.280 1.597 6.586 1.00 94.38 92 ILE A C 1
ATOM 723 O O . ILE A 1 92 ? 0.092 1.006 7.594 1.00 94.38 92 ILE A O 1
ATOM 727 N N . PHE A 1 93 ? -0.941 2.748 6.640 1.00 94.56 93 PHE A N 1
ATOM 728 C CA . PHE A 1 93 ? -1.231 3.453 7.881 1.00 94.56 93 PHE A CA 1
ATOM 729 C C . PHE A 1 93 ? -2.675 3.271 8.325 1.00 94.56 93 PHE A C 1
ATOM 731 O O . PHE A 1 93 ? -3.610 3.206 7.525 1.00 94.56 93 PHE A O 1
ATOM 738 N N . SER A 1 94 ? -2.877 3.253 9.634 1.00 92.81 94 SER A N 1
ATOM 739 C CA . SER A 1 94 ? -4.188 3.274 10.265 1.00 92.81 94 SER A CA 1
ATOM 740 C C . SER A 1 94 ? -4.174 4.156 11.512 1.00 92.81 94 SER A C 1
ATOM 742 O O . SER A 1 94 ? -3.132 4.656 11.908 1.00 92.81 94 SER A O 1
ATOM 744 N N . LYS A 1 95 ? -5.317 4.372 12.170 1.00 92.00 95 LYS A N 1
ATOM 745 C CA . LYS A 1 95 ? -5.344 5.112 13.445 1.00 92.00 95 LYS A CA 1
ATOM 746 C C . LYS A 1 95 ? -4.698 4.312 14.584 1.00 92.00 95 LYS A C 1
ATOM 748 O O . LYS A 1 95 ? -4.164 4.891 15.521 1.00 92.00 95 LYS A O 1
ATOM 753 N N . ASN A 1 96 ? -4.823 2.987 14.547 1.00 91.94 96 ASN A N 1
ATOM 754 C CA . ASN A 1 96 ? -4.288 2.065 15.546 1.00 91.94 96 ASN A CA 1
ATOM 755 C C . ASN A 1 96 ? -4.288 0.625 15.005 1.00 91.94 96 ASN A C 1
ATOM 757 O O . ASN A 1 96 ? -4.859 0.341 13.950 1.00 91.94 96 ASN A O 1
ATOM 761 N N . ILE A 1 97 ? -3.702 -0.295 15.773 1.00 91.00 97 ILE A N 1
ATOM 762 C CA . ILE A 1 97 ? -3.628 -1.717 15.422 1.00 91.00 97 ILE A CA 1
ATOM 763 C C . ILE A 1 97 ? -5.007 -2.361 15.195 1.00 91.00 97 ILE A C 1
ATOM 765 O O . ILE A 1 97 ? -5.171 -3.161 14.278 1.00 91.00 97 ILE A O 1
ATOM 769 N N . GLU A 1 98 ? -6.030 -1.999 15.974 1.00 89.88 98 GLU A N 1
ATOM 770 C CA . GLU A 1 98 ? -7.384 -2.543 15.806 1.00 89.88 98 GLU A CA 1
ATOM 771 C C . GLU A 1 98 ? -7.962 -2.176 14.430 1.00 89.88 98 GLU A C 1
ATOM 773 O O . GLU A 1 98 ? -8.591 -2.997 13.759 1.00 89.88 98 GLU A O 1
ATOM 778 N N . GLN A 1 99 ? -7.735 -0.944 13.978 1.00 88.69 99 GLN A N 1
ATOM 779 C CA . GLN A 1 99 ? -8.190 -0.491 12.672 1.00 88.69 99 GLN A CA 1
ATOM 780 C C . GLN A 1 99 ? -7.400 -1.116 11.512 1.00 88.69 99 GLN A C 1
ATOM 782 O O . GLN A 1 99 ? -8.015 -1.382 10.474 1.00 88.69 99 GLN A O 1
ATOM 787 N N . CYS A 1 100 ? -6.118 -1.462 11.702 1.00 86.88 100 CYS A N 1
ATOM 788 C CA . CYS A 1 100 ? -5.365 -2.286 10.746 1.00 86.88 100 CYS A CA 1
ATOM 789 C C . CYS A 1 100 ? -6.079 -3.620 10.482 1.00 86.88 100 CYS A C 1
ATOM 791 O O . CYS A 1 100 ? -6.386 -3.960 9.337 1.00 86.88 100 CYS A O 1
ATOM 793 N N . TRP A 1 101 ? -6.427 -4.347 11.549 1.00 84.81 101 TRP A N 1
ATOM 794 C CA . TRP A 1 101 ? -7.111 -5.642 11.453 1.00 84.81 101 TRP A CA 1
ATOM 795 C C . TRP A 1 101 ? -8.538 -5.541 10.914 1.00 84.81 101 TRP A C 1
ATOM 797 O O . TRP A 1 101 ? -9.057 -6.502 10.348 1.00 84.81 101 TRP A O 1
ATOM 807 N N . ASN A 1 102 ? -9.161 -4.371 11.041 1.00 85.12 102 ASN A N 1
ATOM 808 C CA . ASN A 1 102 ? -10.514 -4.112 10.561 1.00 85.12 102 ASN A CA 1
ATOM 809 C C . ASN A 1 102 ? -10.571 -3.468 9.165 1.00 85.12 102 ASN A C 1
ATOM 811 O O . ASN A 1 102 ? -11.664 -3.115 8.721 1.00 85.12 102 ASN A O 1
ATOM 815 N N . GLY A 1 103 ? -9.435 -3.316 8.474 1.00 80.62 103 GLY A N 1
ATOM 816 C CA . GLY A 1 103 ? -9.390 -2.838 7.086 1.00 80.62 103 GLY A CA 1
ATOM 817 C C . GLY A 1 103 ? -9.692 -1.353 6.901 1.00 80.62 103 GLY A C 1
ATOM 818 O O . GLY A 1 103 ? -10.100 -0.948 5.811 1.00 80.62 103 GLY A O 1
ATOM 819 N N . LYS A 1 104 ? -9.528 -0.552 7.960 1.00 87.62 104 LYS A N 1
ATOM 820 C CA . LYS A 1 104 ? -9.591 0.912 7.906 1.00 87.62 104 LYS A CA 1
ATOM 821 C C . LYS A 1 104 ? -8.166 1.441 7.832 1.00 87.62 104 LYS A C 1
ATOM 823 O O . LYS A 1 104 ? -7.538 1.668 8.863 1.00 87.62 104 LYS A O 1
ATOM 828 N N . SER A 1 105 ? -7.643 1.589 6.625 1.00 90.00 105 SER A N 1
ATOM 829 C CA . SER A 1 105 ? -6.253 1.981 6.412 1.00 90.00 105 SER A CA 1
ATOM 830 C C . SER A 1 105 ? -6.097 2.850 5.171 1.00 90.00 105 SER A C 1
ATOM 832 O O . SER A 1 105 ? -6.919 2.807 4.258 1.00 90.00 105 SER A O 1
ATOM 834 N N . LYS A 1 106 ? -5.021 3.626 5.135 1.00 93.50 106 LYS A N 1
ATOM 835 C CA . LYS A 1 106 ? -4.528 4.323 3.951 1.00 93.50 106 LYS A CA 1
ATOM 836 C C . LYS A 1 106 ? -3.258 3.614 3.497 1.00 93.50 106 LYS A C 1
ATOM 838 O O . LYS A 1 106 ? -2.412 3.310 4.330 1.00 93.50 106 LYS A O 1
ATOM 843 N N . VAL A 1 107 ? -3.148 3.329 2.208 1.00 95.62 107 VAL A N 1
ATOM 844 C CA . VAL A 1 107 ? -1.908 2.832 1.602 1.00 95.62 107 VAL A CA 1
ATOM 845 C C . VAL A 1 107 ? -1.201 4.024 0.977 1.00 95.62 107 VAL A C 1
ATOM 847 O O . VAL A 1 107 ? -1.867 4.835 0.339 1.00 95.62 107 VAL A O 1
ATOM 850 N N . VAL A 1 108 ? 0.106 4.150 1.153 1.00 97.31 108 VAL A N 1
ATOM 851 C CA . VAL A 1 108 ? 0.905 5.229 0.563 1.00 97.31 108 VAL A CA 1
ATOM 852 C C . VAL A 1 108 ? 2.096 4.660 -0.192 1.00 97.31 108 VAL A C 1
ATOM 854 O O . VAL A 1 108 ? 2.567 3.567 0.128 1.00 97.31 108 VAL A O 1
ATOM 857 N N . LEU A 1 109 ? 2.556 5.399 -1.197 1.00 97.25 109 LEU A N 1
ATOM 858 C CA . LEU A 1 109 ? 3.799 5.139 -1.910 1.00 97.25 109 LEU A CA 1
ATOM 859 C C . LEU A 1 109 ? 4.841 6.155 -1.449 1.00 97.25 109 LEU A C 1
ATOM 861 O O . LEU A 1 109 ? 4.676 7.358 -1.650 1.00 97.25 109 LEU A O 1
ATOM 865 N N . GLU A 1 110 ? 5.895 5.661 -0.821 1.00 95.94 110 GLU A N 1
ATOM 866 C CA . GLU A 1 110 ? 7.007 6.444 -0.296 1.00 95.94 110 GLU A CA 1
ATOM 867 C C . GLU A 1 110 ? 8.146 6.421 -1.313 1.00 95.94 110 GLU A C 1
ATOM 869 O O . GLU A 1 110 ? 8.593 5.344 -1.702 1.00 95.94 110 GLU A O 1
ATOM 874 N N . GLN A 1 111 ? 8.622 7.589 -1.739 1.00 94.12 111 GLN A N 1
ATOM 875 C CA . GLN A 1 111 ? 9.856 7.735 -2.508 1.00 94.12 111 GLN A CA 1
ATOM 876 C C . GLN A 1 111 ? 10.974 8.152 -1.555 1.00 94.12 111 GLN A C 1
ATOM 878 O O . GLN A 1 111 ? 10.898 9.212 -0.928 1.00 94.12 111 GLN A O 1
ATOM 883 N N . PHE A 1 112 ? 12.020 7.334 -1.441 1.00 90.50 112 PHE A N 1
ATOM 884 C CA . PHE A 1 112 ? 13.186 7.693 -0.641 1.00 90.50 112 PHE A CA 1
ATOM 885 C C . PHE A 1 112 ? 13.983 8.784 -1.346 1.00 90.50 112 PHE A C 1
ATOM 887 O O . PHE A 1 112 ? 14.355 8.648 -2.509 1.00 90.50 112 PHE A O 1
ATOM 894 N N . LEU A 1 113 ? 14.276 9.851 -0.613 1.00 86.88 113 LEU A N 1
ATOM 895 C CA . LEU A 1 113 ? 15.127 10.931 -1.080 1.00 86.88 113 LEU A CA 1
ATOM 896 C C . LEU A 1 113 ? 16.593 10.506 -0.953 1.00 86.88 113 LEU A C 1
ATOM 898 O O . LEU A 1 113 ? 16.975 9.793 -0.015 1.00 86.88 113 LEU A O 1
ATOM 902 N N . ASP A 1 114 ? 17.426 10.970 -1.883 1.00 74.06 114 ASP A N 1
ATOM 903 C CA . ASP A 1 114 ? 18.866 10.740 -1.838 1.00 74.06 114 ASP A CA 1
ATOM 904 C C . ASP A 1 114 ? 19.449 11.273 -0.526 1.00 74.06 114 ASP A C 1
ATOM 906 O O . ASP A 1 114 ? 19.487 12.477 -0.261 1.00 74.06 114 ASP A O 1
ATOM 910 N N . ALA A 1 115 ? 19.921 10.354 0.311 1.00 60.38 115 ALA A N 1
ATOM 911 C CA . ALA A 1 115 ? 20.602 10.667 1.552 1.00 60.38 115 ALA A CA 1
ATOM 912 C C . ALA A 1 115 ? 21.847 9.787 1.702 1.00 60.38 115 ALA A C 1
ATOM 914 O O . ALA A 1 115 ? 21.824 8.613 1.308 1.00 60.38 115 ALA A O 1
ATOM 915 N N . PRO A 1 116 ? 22.932 10.316 2.301 1.00 54.25 116 PRO A N 1
ATOM 916 C CA . PRO A 1 116 ? 24.067 9.496 2.695 1.00 54.25 116 PRO A CA 1
ATOM 917 C C . PRO A 1 116 ? 23.577 8.375 3.615 1.00 54.25 116 PRO A C 1
ATOM 919 O O . PRO A 1 116 ? 22.682 8.589 4.435 1.00 54.25 116 PRO A O 1
ATOM 922 N N . GLU A 1 117 ? 24.144 7.182 3.428 1.00 53.25 117 GLU A N 1
ATOM 923 C CA . GLU A 1 117 ? 23.788 5.932 4.105 1.00 53.25 117 GLU A CA 1
ATOM 924 C C . GLU A 1 117 ? 23.522 6.127 5.604 1.00 53.25 117 GLU A C 1
ATOM 926 O O . GLU A 1 117 ? 24.419 6.132 6.443 1.00 53.25 117 GLU A O 1
ATOM 931 N N . THR A 1 118 ? 22.251 6.301 5.946 1.00 56.31 118 THR A N 1
ATOM 932 C CA . THR A 1 118 ? 21.755 6.369 7.316 1.00 56.31 118 THR A CA 1
ATOM 933 C C . THR A 1 118 ? 20.531 5.473 7.412 1.00 56.31 118 THR A C 1
ATOM 935 O O . THR A 1 118 ? 19.846 5.224 6.418 1.00 56.31 118 THR A O 1
ATOM 938 N N . GLN A 1 119 ? 20.280 4.944 8.610 1.00 56.56 119 GLN A N 1
ATOM 939 C CA . GLN A 1 119 ? 19.188 3.994 8.854 1.00 56.56 119 GLN A CA 1
ATOM 940 C C . GLN A 1 119 ? 17.792 4.627 8.709 1.00 56.56 119 GLN A C 1
ATOM 942 O O . GLN A 1 119 ? 16.838 3.901 8.466 1.00 56.56 119 GLN A O 1
ATOM 947 N N . ASN A 1 120 ? 17.687 5.962 8.765 1.00 67.44 120 ASN A N 1
ATOM 948 C CA . ASN A 1 120 ? 16.443 6.707 8.566 1.00 67.44 120 ASN A CA 1
ATOM 949 C C . ASN A 1 120 ? 16.557 7.575 7.312 1.00 67.44 120 ASN A C 1
ATOM 951 O O . ASN A 1 120 ? 16.786 8.785 7.403 1.00 67.44 120 ASN A O 1
ATOM 955 N N . ARG A 1 121 ? 16.442 6.950 6.135 1.00 76.31 121 ARG A N 1
ATOM 956 C CA . ARG A 1 121 ? 16.40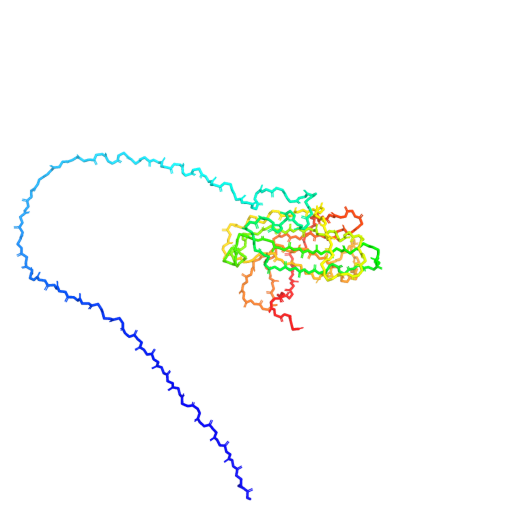8 7.713 4.887 1.00 76.31 121 ARG A CA 1
ATOM 957 C C . ARG A 1 121 ? 15.143 8.578 4.858 1.00 76.31 121 ARG A C 1
ATOM 959 O O . ARG A 1 121 ? 14.055 8.044 5.068 1.00 76.31 121 ARG A O 1
ATOM 966 N N . PRO A 1 122 ? 15.268 9.892 4.609 1.00 88.88 122 PRO A N 1
ATOM 967 C CA . PRO A 1 122 ? 14.108 10.736 4.398 1.00 88.88 122 PRO A CA 1
ATOM 968 C C . PRO A 1 122 ? 13.333 10.241 3.175 1.00 88.88 122 PRO A C 1
ATOM 970 O O . PRO A 1 122 ? 13.920 9.755 2.208 1.00 88.88 122 PRO A O 1
ATOM 973 N N . TYR A 1 123 ? 12.016 10.365 3.229 1.00 92.94 123 TYR A N 1
ATOM 974 C CA . TYR A 1 123 ? 11.121 10.008 2.139 1.00 92.94 123 TYR A CA 1
ATOM 975 C C . TYR A 1 123 ? 10.024 11.056 1.999 1.00 92.94 123 TYR A C 1
ATOM 977 O O . TYR A 1 123 ? 9.732 11.783 2.953 1.00 92.94 123 TYR A O 1
ATOM 985 N N . VAL A 1 124 ? 9.418 11.093 0.817 1.00 95.88 124 VAL A N 1
ATOM 986 C CA . VAL A 1 124 ? 8.209 11.860 0.510 1.00 95.88 124 VAL A CA 1
ATOM 987 C C . VAL A 1 124 ? 7.122 10.908 0.024 1.00 95.88 124 VAL A C 1
ATOM 989 O O . VAL A 1 124 ? 7.410 9.925 -0.660 1.00 95.88 124 VAL A O 1
ATOM 992 N N . ILE A 1 125 ? 5.870 11.171 0.385 1.00 97.44 125 ILE A N 1
ATOM 993 C CA . ILE A 1 125 ? 4.739 10.406 -0.146 1.00 97.44 125 ILE A CA 1
ATOM 994 C C . ILE A 1 125 ? 4.348 10.969 -1.509 1.00 97.44 125 ILE A C 1
ATOM 996 O O . ILE A 1 125 ? 3.977 12.136 -1.620 1.00 97.44 125 ILE A O 1
ATOM 1000 N N . VAL A 1 126 ? 4.393 10.126 -2.538 1.00 97.50 126 VAL A N 1
ATOM 1001 C CA . VAL A 1 126 ? 4.116 10.523 -3.930 1.00 97.50 126 VAL A CA 1
ATOM 1002 C C . VAL A 1 126 ? 2.723 10.120 -4.409 1.00 97.50 126 VAL A C 1
ATOM 1004 O O . VAL A 1 126 ? 2.184 10.736 -5.326 1.00 97.50 126 VAL A O 1
ATOM 1007 N N . ASP A 1 127 ? 2.110 9.122 -3.769 1.00 97.94 127 ASP A N 1
ATOM 1008 C CA . ASP A 1 127 ? 0.746 8.694 -4.077 1.00 97.94 127 ASP A CA 1
ATOM 1009 C C . ASP A 1 127 ? 0.078 8.001 -2.881 1.00 97.94 127 ASP A C 1
ATOM 1011 O O . ASP A 1 127 ? 0.746 7.534 -1.953 1.00 97.94 127 ASP A O 1
ATOM 1015 N N . GLU A 1 128 ? -1.253 7.913 -2.896 1.00 97.31 128 GLU A N 1
ATOM 1016 C CA . GLU A 1 128 ? -2.033 7.270 -1.839 1.00 97.31 128 GLU A CA 1
ATOM 1017 C C . GLU A 1 128 ? -3.308 6.571 -2.339 1.00 97.31 128 GLU A C 1
ATOM 1019 O O . GLU A 1 128 ? -4.005 7.023 -3.244 1.00 97.31 128 GLU A O 1
ATOM 1024 N N . ILE A 1 129 ? -3.679 5.481 -1.665 1.00 94.12 129 ILE A N 1
ATOM 1025 C CA . ILE A 1 129 ? -4.963 4.796 -1.823 1.00 94.12 129 ILE A CA 1
ATOM 1026 C C . ILE A 1 129 ? -5.723 4.887 -0.502 1.00 94.12 129 ILE A C 1
ATOM 1028 O O . ILE A 1 129 ? -5.295 4.379 0.539 1.00 94.12 129 ILE A O 1
ATOM 1032 N N . ASN A 1 130 ? -6.916 5.474 -0.558 1.00 84.94 130 ASN A N 1
ATOM 1033 C CA . ASN A 1 130 ? -7.818 5.535 0.586 1.00 84.94 130 ASN A CA 1
ATOM 1034 C C . ASN A 1 130 ? -8.629 4.236 0.704 1.00 84.94 130 ASN A C 1
ATOM 1036 O O . ASN A 1 130 ? -9.526 3.947 -0.094 1.00 84.94 130 ASN A O 1
ATOM 1040 N N . GLY A 1 131 ? -8.317 3.437 1.723 1.00 68.94 131 GLY A N 1
ATOM 1041 C CA . GLY A 1 131 ? -8.976 2.170 2.000 1.00 68.94 131 GLY A CA 1
ATOM 1042 C C . GLY A 1 131 ? -10.233 2.333 2.845 1.00 68.94 131 GLY A C 1
ATOM 1043 O O . GLY A 1 131 ? -10.184 2.296 4.072 1.00 68.94 131 GLY A O 1
ATOM 1044 N N . THR A 1 132 ? -11.396 2.448 2.202 1.00 61.97 132 THR A N 1
ATOM 1045 C CA . THR A 1 132 ? -12.695 2.447 2.897 1.00 61.97 132 THR A CA 1
ATOM 1046 C C . THR A 1 132 ? -13.362 1.074 2.812 1.00 61.97 132 THR A C 1
ATOM 1048 O O . THR A 1 132 ? -14.213 0.783 1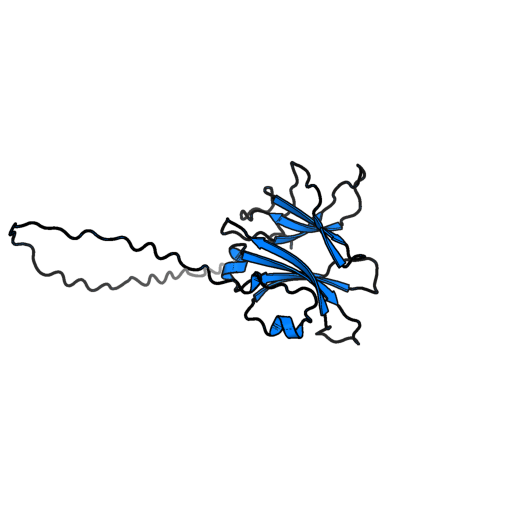.969 1.00 61.97 132 THR A O 1
ATOM 1051 N N . GLY A 1 133 ? -12.965 0.173 3.710 1.00 58.12 133 GLY A N 1
ATOM 1052 C CA . GLY A 1 133 ? -13.632 -1.113 3.864 1.00 58.12 133 GLY A CA 1
ATOM 1053 C C . GLY A 1 133 ? -14.962 -0.988 4.611 1.00 58.12 133 GLY A C 1
ATOM 1054 O O . GLY A 1 133 ? -14.989 -0.583 5.768 1.00 58.12 133 GLY A O 1
ATOM 1055 N N . LYS A 1 134 ? -16.077 -1.420 4.002 1.00 60.81 134 LYS A N 1
ATOM 1056 C CA . LYS A 1 134 ? -17.351 -1.627 4.733 1.00 60.81 134 LYS A CA 1
ATOM 1057 C C . LYS A 1 134 ? -17.309 -2.833 5.687 1.00 60.81 134 LYS A C 1
ATOM 1059 O O . LYS A 1 134 ? -18.171 -2.975 6.549 1.00 60.81 134 LYS A O 1
ATOM 1064 N N . ASN A 1 135 ? -16.309 -3.698 5.530 1.00 62.03 135 ASN A N 1
ATOM 1065 C CA . ASN A 1 135 ? -16.200 -4.983 6.211 1.00 62.03 135 ASN A CA 1
ATOM 1066 C C . ASN A 1 135 ? -15.065 -4.906 7.239 1.00 62.03 135 ASN A C 1
ATOM 1068 O O . ASN A 1 135 ? -13.995 -4.405 6.911 1.00 62.03 135 ASN A O 1
ATOM 1072 N N . LYS A 1 136 ? -15.289 -5.423 8.453 1.00 66.00 136 LYS A N 1
ATOM 1073 C CA . LYS A 1 136 ? -14.343 -5.399 9.588 1.00 66.00 136 LYS A CA 1
ATOM 1074 C C . LYS A 1 136 ? -13.197 -6.413 9.441 1.00 66.00 136 LYS A C 1
ATOM 1076 O O . LYS A 1 136 ? -13.021 -7.273 10.296 1.00 66.00 136 LYS A O 1
ATOM 1081 N N . LYS A 1 137 ? -12.481 -6.396 8.321 1.00 78.62 137 LYS A N 1
ATOM 1082 C CA . LYS A 1 137 ? -11.366 -7.317 8.066 1.00 78.62 137 LYS A CA 1
ATOM 1083 C C . LYS A 1 137 ? -10.249 -6.597 7.335 1.00 78.62 137 LYS A C 1
ATOM 1085 O O . LYS A 1 137 ? -10.557 -5.730 6.527 1.00 78.62 137 LYS A O 1
ATOM 1090 N N . ARG A 1 138 ? -8.993 -6.983 7.576 1.00 70.62 138 ARG A N 1
ATOM 1091 C CA . ARG A 1 138 ? -7.816 -6.465 6.868 1.00 70.62 138 ARG A CA 1
ATOM 1092 C C . ARG A 1 138 ? -7.992 -6.625 5.356 1.00 70.62 138 ARG A C 1
ATOM 1094 O O . ARG A 1 138 ? -8.538 -7.636 4.906 1.00 70.62 138 ARG A O 1
ATOM 1101 N N . ARG A 1 139 ? -7.568 -5.607 4.597 1.00 78.56 139 ARG A N 1
ATOM 1102 C CA . ARG A 1 139 ? -7.841 -5.520 3.153 1.00 78.56 139 ARG A CA 1
ATOM 1103 C C . ARG A 1 139 ? -6.640 -5.292 2.264 1.00 78.56 139 ARG A C 1
ATOM 1105 O O . ARG A 1 139 ? -6.703 -5.695 1.114 1.00 78.56 139 ARG A O 1
ATOM 1112 N N . PHE A 1 140 ? -5.597 -4.639 2.762 1.00 86.75 140 PHE A N 1
ATOM 1113 C CA . PHE A 1 140 ? -4.496 -4.191 1.921 1.00 86.75 140 PHE A CA 1
ATOM 1114 C C . PHE A 1 140 ? -3.210 -4.917 2.268 1.00 86.75 140 PHE A C 1
ATOM 1116 O O . PHE A 1 140 ? -2.874 -5.077 3.442 1.00 86.75 140 PHE A O 1
ATOM 1123 N N . SER A 1 141 ? -2.498 -5.345 1.234 1.00 89.50 141 SER A N 1
ATOM 1124 C CA . SER A 1 141 ? -1.112 -5.801 1.313 1.00 89.50 141 SER A CA 1
ATOM 1125 C C . SER A 1 141 ? -0.447 -5.581 -0.037 1.00 89.50 141 SER A C 1
ATOM 1127 O O . SER A 1 141 ? -1.124 -5.622 -1.073 1.00 89.50 141 SER A O 1
ATOM 1129 N N . MET A 1 142 ? 0.868 -5.376 -0.018 1.00 91.50 142 MET A N 1
ATOM 1130 C CA . MET A 1 142 ? 1.671 -5.554 -1.218 1.00 91.50 142 MET A CA 1
ATOM 1131 C C . MET A 1 142 ? 1.752 -7.052 -1.534 1.00 91.50 142 MET A C 1
ATOM 1133 O O . MET A 1 142 ? 1.877 -7.878 -0.629 1.00 91.50 142 MET A O 1
ATOM 1137 N N . VAL A 1 143 ? 1.614 -7.408 -2.805 1.00 90.69 143 VAL A N 1
ATOM 1138 C CA . VAL A 1 143 ? 1.642 -8.786 -3.296 1.00 90.69 143 VAL A CA 1
ATOM 1139 C C . VAL A 1 143 ? 2.418 -8.850 -4.601 1.00 90.69 143 VAL A C 1
ATOM 1141 O O . VAL A 1 143 ? 2.349 -7.936 -5.420 1.00 90.69 143 VAL A O 1
ATOM 1144 N N . TYR A 1 144 ? 3.105 -9.965 -4.818 1.00 89.56 144 TYR A N 1
ATOM 1145 C CA . TYR A 1 144 ? 3.781 -10.244 -6.079 1.00 89.56 144 TYR A CA 1
ATOM 1146 C C . TYR A 1 144 ? 2.875 -11.105 -6.946 1.00 89.56 144 TYR A C 1
ATOM 1148 O O . TYR A 1 144 ? 2.532 -12.232 -6.570 1.00 89.56 144 TYR A O 1
ATOM 1156 N N . LEU A 1 145 ? 2.470 -10.582 -8.098 1.00 88.56 145 LEU A N 1
ATOM 1157 C CA . LEU A 1 145 ? 1.582 -11.279 -9.022 1.00 88.56 145 LEU A CA 1
ATOM 1158 C C . LEU A 1 145 ? 2.272 -11.438 -10.370 1.00 88.56 145 LEU A C 1
ATOM 1160 O O . LEU A 1 145 ? 2.971 -10.547 -10.834 1.00 88.56 145 LEU A O 1
ATOM 1164 N N . ASN A 1 146 ? 2.032 -12.581 -11.005 1.00 86.81 146 ASN A N 1
ATOM 1165 C CA . ASN A 1 146 ? 2.311 -12.759 -12.420 1.00 86.81 146 ASN A CA 1
ATOM 1166 C C . ASN A 1 146 ? 0.969 -12.644 -13.151 1.00 86.81 146 ASN A C 1
ATOM 1168 O O . ASN A 1 146 ? 0.169 -13.588 -13.164 1.00 86.81 146 ASN A O 1
ATOM 1172 N N . LEU A 1 147 ? 0.678 -11.439 -13.635 1.00 82.62 147 LEU A N 1
ATOM 1173 C CA . LEU A 1 147 ? -0.515 -11.159 -14.419 1.00 82.62 147 LEU A CA 1
ATOM 1174 C C . LEU A 1 147 ? -0.106 -11.043 -15.884 1.00 82.62 147 LEU A C 1
ATOM 1176 O O . LEU A 1 147 ? 0.907 -10.412 -16.167 1.00 82.62 147 LEU A O 1
ATOM 1180 N N . PRO A 1 148 ? -0.879 -11.624 -16.814 1.00 70.25 148 PRO A N 1
ATOM 1181 C CA . PRO A 1 148 ? -0.565 -11.478 -18.218 1.00 70.25 148 PRO A CA 1
ATOM 1182 C C . PRO A 1 148 ? -0.776 -10.021 -18.642 1.00 70.25 148 PRO A C 1
ATOM 1184 O O . PRO A 1 148 ? -1.903 -9.524 -18.556 1.00 70.25 148 PRO A O 1
ATOM 1187 N N . ASP A 1 149 ? 0.273 -9.360 -19.123 1.00 65.50 149 ASP A N 1
ATOM 1188 C CA . ASP A 1 149 ? 0.141 -8.095 -19.840 1.00 65.50 149 ASP A CA 1
ATOM 1189 C C . ASP A 1 149 ? -0.037 -8.423 -21.327 1.00 65.50 149 ASP A C 1
ATOM 1191 O O . ASP A 1 149 ? 0.754 -9.146 -21.930 1.00 65.50 149 ASP A O 1
ATOM 1195 N N . ASN A 1 150 ? -1.149 -7.988 -21.921 1.00 55.31 150 ASN A N 1
ATOM 1196 C CA . ASN A 1 150 ? -1.487 -8.250 -23.329 1.00 55.31 150 ASN A CA 1
ATOM 1197 C C . ASN A 1 150 ? -1.460 -9.732 -23.781 1.00 55.31 150 ASN A C 1
ATOM 1199 O O . ASN A 1 150 ? -1.396 -10.013 -24.976 1.00 55.31 150 ASN A O 1
ATOM 1203 N N . GLY A 1 151 ? -1.585 -10.685 -22.852 1.00 53.81 151 GLY A N 1
ATOM 1204 C CA . GLY A 1 151 ? -1.615 -12.123 -23.152 1.00 53.81 151 GLY A CA 1
ATOM 1205 C C . GLY A 1 151 ? -0.275 -12.848 -22.997 1.00 53.81 151 GLY A C 1
ATOM 1206 O O . GLY A 1 151 ? -0.253 -14.070 -23.142 1.00 53.81 151 GLY A O 1
ATOM 1207 N N . GLU A 1 152 ? 0.797 -12.141 -22.638 1.00 54.16 152 GLU A N 1
ATOM 1208 C CA . GLU A 1 152 ? 2.075 -12.729 -22.232 1.00 54.16 152 GLU A CA 1
ATOM 1209 C C . GLU A 1 152 ? 2.235 -12.606 -20.714 1.00 54.16 152 GLU A C 1
ATOM 1211 O O . GLU A 1 152 ? 1.919 -11.575 -20.127 1.00 54.16 152 GLU A O 1
ATOM 1216 N N . TYR A 1 153 ? 2.655 -13.689 -20.059 1.00 56.28 153 TYR A N 1
ATOM 1217 C CA . TYR A 1 153 ? 2.961 -13.672 -18.629 1.00 56.28 153 TYR A CA 1
ATOM 1218 C C . TYR A 1 153 ? 4.309 -12.987 -18.442 1.00 56.28 153 TYR A C 1
ATOM 1220 O O . TYR A 1 153 ? 5.330 -13.561 -18.822 1.00 56.28 153 TYR A O 1
ATOM 1228 N N . ASP A 1 154 ? 4.292 -11.783 -17.881 1.00 56.94 154 ASP A N 1
ATOM 1229 C CA . ASP A 1 154 ? 5.519 -11.081 -17.530 1.00 56.94 154 ASP A CA 1
ATOM 1230 C C . ASP A 1 154 ? 6.147 -11.681 -16.258 1.00 56.94 154 ASP A C 1
ATOM 1232 O O . ASP A 1 154 ? 5.612 -12.604 -15.626 1.00 56.94 154 ASP A O 1
ATOM 1236 N N . GLU A 1 155 ? 7.317 -11.180 -15.886 1.00 68.69 155 GLU A N 1
ATOM 1237 C CA . GLU A 1 155 ? 7.967 -11.484 -14.616 1.00 68.69 155 GLU A CA 1
ATOM 1238 C C . GLU A 1 155 ? 7.064 -11.124 -13.413 1.00 68.69 155 GLU A C 1
ATOM 1240 O O . GLU A 1 155 ? 6.011 -10.494 -13.535 1.00 68.69 155 GLU A O 1
ATOM 1245 N N . ARG A 1 156 ? 7.410 -11.600 -12.209 1.00 77.94 156 ARG A N 1
ATOM 1246 C CA . ARG A 1 156 ? 6.628 -11.271 -11.004 1.00 77.94 156 ARG A CA 1
ATOM 1247 C C . ARG A 1 156 ? 6.738 -9.773 -10.728 1.00 77.94 156 ARG A C 1
ATOM 1249 O O . ARG A 1 156 ? 7.793 -9.311 -10.319 1.00 77.94 156 ARG A O 1
ATOM 1256 N N . GLU A 1 157 ? 5.629 -9.054 -10.844 1.00 86.06 157 GLU A N 1
ATOM 1257 C CA . GLU A 1 157 ? 5.578 -7.625 -10.534 1.00 86.06 157 GLU A CA 1
ATOM 1258 C C . GLU A 1 157 ? 4.917 -7.359 -9.175 1.00 86.06 157 GLU A C 1
ATOM 1260 O O . GLU A 1 157 ? 4.128 -8.167 -8.666 1.00 86.06 157 GLU A O 1
ATOM 1265 N N . SER A 1 158 ? 5.218 -6.191 -8.602 1.00 90.25 158 SER A N 1
ATOM 1266 C CA . SER A 1 158 ? 4.656 -5.727 -7.331 1.00 90.25 158 SER A CA 1
ATOM 1267 C C . SER A 1 158 ? 3.321 -5.001 -7.532 1.00 90.25 158 SER A C 1
ATOM 1269 O O . SER A 1 158 ? 3.212 -4.037 -8.294 1.00 90.25 158 SER A O 1
ATOM 1271 N N . TYR A 1 159 ? 2.302 -5.435 -6.793 1.00 93.62 159 TYR A N 1
ATOM 1272 C CA . TYR A 1 159 ? 0.968 -4.839 -6.772 1.00 93.62 159 TYR A CA 1
ATOM 1273 C C . TYR A 1 159 ? 0.540 -4.524 -5.343 1.00 93.62 159 TYR A C 1
ATOM 1275 O O . TYR A 1 159 ? 0.915 -5.216 -4.401 1.00 93.62 159 TYR A O 1
ATOM 1283 N N . VAL A 1 160 ? -0.351 -3.550 -5.182 1.00 94.69 160 VAL A N 1
ATOM 1284 C CA . VAL A 1 160 ? -1.191 -3.443 -3.983 1.00 94.69 160 VAL A CA 1
ATOM 1285 C C . VAL A 1 160 ? -2.510 -4.145 -4.271 1.00 94.69 160 VAL A C 1
ATOM 1287 O O . VAL A 1 160 ? -3.147 -3.871 -5.287 1.00 94.69 160 VAL A O 1
ATOM 1290 N N . ALA A 1 161 ? -2.947 -5.038 -3.385 1.00 93.62 161 ALA A N 1
ATOM 1291 C CA . ALA A 1 161 ? -4.236 -5.712 -3.508 1.00 93.62 161 ALA A CA 1
ATOM 1292 C C . ALA A 1 161 ? -5.207 -5.274 -2.411 1.00 93.62 161 ALA A C 1
ATOM 1294 O O . ALA A 1 161 ? -4.847 -5.244 -1.240 1.00 93.62 161 ALA A O 1
ATOM 1295 N N . ASP A 1 162 ? -6.454 -5.005 -2.798 1.00 92.00 162 ASP A N 1
ATOM 1296 C CA . ASP A 1 162 ? -7.608 -4.885 -1.906 1.00 92.00 162 ASP A CA 1
ATOM 1297 C C . ASP A 1 162 ? -8.372 -6.216 -1.913 1.00 92.00 162 ASP A C 1
ATOM 1299 O O . ASP A 1 162 ? -8.975 -6.588 -2.925 1.00 92.00 162 ASP A O 1
ATOM 1303 N N . TYR A 1 163 ? -8.360 -6.944 -0.801 1.00 91.19 163 TYR A N 1
ATOM 1304 C CA . TYR A 1 163 ? -8.938 -8.281 -0.679 1.00 91.19 163 TYR A CA 1
ATOM 1305 C C . TYR A 1 163 ? -9.716 -8.486 0.631 1.00 91.19 163 TYR A C 1
ATOM 1307 O O . TYR A 1 163 ? -9.750 -7.630 1.509 1.00 91.19 163 TYR A O 1
ATOM 1315 N N . GLU A 1 164 ? -10.420 -9.614 0.759 1.00 89.12 164 GLU A N 1
ATOM 1316 C CA . GLU A 1 164 ?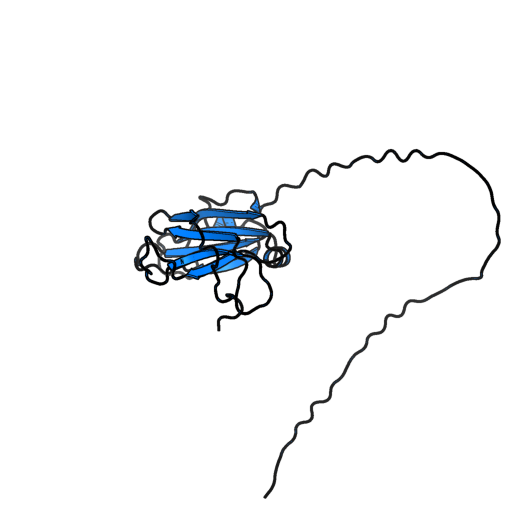 -11.031 -10.035 2.026 1.00 89.12 164 GLU A CA 1
ATOM 1317 C C . GLU A 1 164 ? -10.157 -11.088 2.709 1.00 89.12 164 GLU A C 1
ATOM 1319 O O . GLU A 1 164 ? -10.125 -12.239 2.266 1.00 89.12 164 GLU A O 1
ATOM 1324 N N . GLU A 1 165 ? -9.519 -10.714 3.819 1.00 86.44 165 GLU A N 1
ATOM 1325 C CA . GLU A 1 165 ? -8.857 -11.676 4.700 1.00 86.44 165 GLU A CA 1
ATOM 1326 C C . GLU A 1 165 ? -9.869 -12.719 5.222 1.00 86.44 165 GLU A C 1
ATOM 1328 O O . G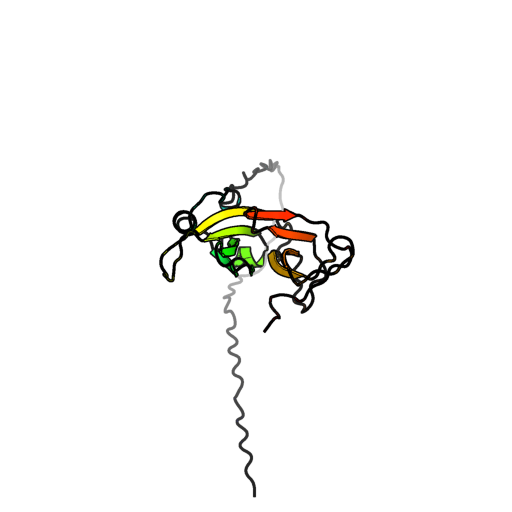LU A 1 165 ? -11.008 -12.413 5.602 1.00 86.44 165 GLU A O 1
ATOM 1333 N N . ASN A 1 166 ? -9.489 -13.991 5.203 1.00 86.56 166 ASN A N 1
ATOM 1334 C CA . ASN A 1 166 ? -10.373 -15.104 5.542 1.00 86.56 166 ASN A CA 1
ATOM 1335 C C . ASN A 1 166 ? -9.706 -16.184 6.410 1.00 86.56 166 ASN A C 1
ATOM 1337 O O . ASN A 1 166 ? -10.337 -17.217 6.641 1.00 86.56 166 ASN A O 1
ATOM 1341 N N . GLY A 1 167 ? -8.486 -15.943 6.896 1.00 87.88 167 GLY A N 1
ATOM 1342 C CA . GLY A 1 167 ? -7.699 -16.867 7.709 1.00 87.88 167 GLY A CA 1
ATOM 1343 C C . GLY A 1 167 ? -7.304 -18.131 6.952 1.00 87.88 167 GLY A C 1
ATOM 1344 O O . GLY A 1 167 ? -7.221 -19.202 7.552 1.00 87.88 167 GLY A O 1
ATOM 1345 N N . LYS A 1 168 ? -7.169 -18.051 5.622 1.00 91.94 168 LYS A N 1
ATOM 1346 C CA . LYS A 1 168 ? -6.767 -19.181 4.778 1.00 91.94 168 LYS A CA 1
ATOM 1347 C C . LYS A 1 168 ? -5.446 -18.884 4.072 1.00 91.94 168 LYS A C 1
ATOM 1349 O O . LYS A 1 168 ? -5.200 -17.727 3.737 1.00 91.94 168 LYS A O 1
ATOM 1354 N N . PRO A 1 169 ? -4.670 -19.927 3.723 1.00 93.56 169 PRO A N 1
ATOM 1355 C CA . PRO A 1 169 ? -3.418 -19.771 2.980 1.00 93.56 169 PRO A CA 1
ATOM 1356 C C . PRO A 1 169 ? -3.577 -19.167 1.580 1.00 93.56 169 PRO A C 1
ATOM 1358 O O . PRO A 1 169 ? -2.605 -18.696 1.006 1.00 93.56 169 PRO A O 1
ATOM 1361 N N . VAL A 1 170 ? -4.786 -19.194 1.008 1.00 93.94 170 VAL A N 1
ATOM 1362 C CA . VAL A 1 170 ? -5.065 -18.669 -0.334 1.00 93.94 170 VAL A CA 1
ATOM 1363 C C . VAL A 1 170 ? -6.201 -17.656 -0.272 1.00 93.94 170 VAL A C 1
ATOM 1365 O O . VAL A 1 170 ? -7.328 -17.964 0.140 1.00 93.94 170 VAL A O 1
ATOM 1368 N N . ILE A 1 171 ? -5.913 -16.451 -0.753 1.00 93.88 171 ILE A N 1
ATOM 1369 C CA . ILE A 1 171 ? -6.880 -15.382 -0.951 1.00 93.88 171 ILE A CA 1
ATOM 1370 C C . ILE A 1 171 ? -7.625 -15.620 -2.260 1.00 93.88 171 ILE A C 1
ATOM 1372 O O . ILE A 1 171 ? -7.036 -15.812 -3.320 1.00 93.88 171 ILE A O 1
ATOM 1376 N N . THR A 1 172 ? -8.954 -15.602 -2.177 1.00 93.06 172 THR A N 1
ATOM 1377 C CA . THR A 1 172 ? -9.860 -15.865 -3.311 1.00 93.06 172 THR A CA 1
ATOM 1378 C C . THR A 1 172 ? -10.823 -14.719 -3.595 1.00 93.06 172 THR A C 1
ATOM 1380 O O . THR A 1 172 ? -11.427 -14.657 -4.663 1.00 93.06 172 THR A O 1
ATOM 1383 N N . LYS A 1 173 ? -10.981 -13.796 -2.644 1.00 92.06 173 LYS A N 1
ATOM 1384 C CA . LYS A 1 173 ? -11.854 -12.630 -2.764 1.00 92.06 173 LYS A CA 1
ATOM 1385 C C . LYS A 1 173 ? -11.005 -11.376 -2.904 1.00 92.06 173 LYS A C 1
ATOM 1387 O O . LYS A 1 173 ? -10.728 -10.702 -1.917 1.00 92.06 173 LYS A O 1
ATOM 1392 N N . VAL A 1 174 ? -10.602 -11.089 -4.136 1.00 92.25 174 VAL A N 1
ATOM 1393 C CA . VAL A 1 174 ? -9.857 -9.878 -4.498 1.00 92.25 174 VAL A CA 1
ATOM 1394 C C . VAL A 1 174 ? -10.817 -8.886 -5.145 1.00 92.25 174 VAL A C 1
ATOM 1396 O O . VAL A 1 174 ? -11.502 -9.223 -6.118 1.00 92.25 174 VAL A O 1
ATOM 1399 N N . TYR A 1 175 ? -10.886 -7.679 -4.593 1.00 90.69 175 TYR A N 1
ATOM 1400 C CA . TYR A 1 175 ? -11.780 -6.612 -5.029 1.00 90.69 175 TYR A CA 1
ATOM 1401 C C . TYR A 1 175 ? -11.135 -5.733 -6.092 1.00 90.69 175 TYR A C 1
ATOM 1403 O O . TYR A 1 175 ? -11.744 -5.525 -7.139 1.00 90.69 175 TYR A O 1
ATOM 1411 N N . ARG A 1 176 ? -9.918 -5.249 -5.829 1.00 92.19 176 ARG A N 1
ATOM 1412 C CA . ARG A 1 176 ? -9.156 -4.337 -6.693 1.00 92.19 176 ARG A CA 1
ATOM 1413 C C . ARG A 1 176 ? -7.666 -4.627 -6.567 1.00 92.19 176 ARG A C 1
ATOM 1415 O O . ARG A 1 176 ? -7.235 -5.188 -5.559 1.00 92.19 176 ARG A O 1
ATOM 1422 N N . ILE A 1 177 ? -6.911 -4.250 -7.589 1.00 93.62 177 ILE A N 1
ATOM 1423 C CA . ILE A 1 177 ? -5.452 -4.306 -7.592 1.00 93.62 177 ILE A CA 1
ATOM 1424 C C . ILE A 1 177 ? -4.903 -3.054 -8.271 1.00 93.62 177 ILE A C 1
ATOM 1426 O O . ILE A 1 177 ? -5.493 -2.552 -9.229 1.00 93.62 177 ILE A O 1
ATOM 1430 N N . TRP A 1 178 ? -3.766 -2.580 -7.782 1.00 94.94 178 TRP A N 1
ATOM 1431 C CA . TRP A 1 178 ? -3.032 -1.464 -8.359 1.00 94.94 178 TRP A CA 1
ATOM 1432 C C . TRP A 1 178 ? -1.616 -1.916 -8.672 1.00 94.94 178 TRP A C 1
ATOM 1434 O O . TRP A 1 178 ? -0.935 -2.434 -7.786 1.00 94.94 178 TRP A O 1
ATOM 1444 N N . LYS A 1 179 ? -1.184 -1.732 -9.921 1.00 93.25 179 LYS A N 1
ATOM 1445 C CA . LYS A 1 179 ? 0.222 -1.867 -10.304 1.00 93.25 179 LYS A CA 1
ATOM 1446 C C . LYS A 1 179 ? 0.993 -0.701 -9.696 1.00 93.25 179 LYS A C 1
ATOM 1448 O O . LYS A 1 179 ? 0.512 0.435 -9.740 1.00 93.25 179 LYS A O 1
ATOM 1453 N N . ILE A 1 180 ? 2.158 -0.983 -9.124 1.00 93.31 180 ILE A N 1
ATOM 1454 C CA . ILE A 1 180 ? 3.051 0.053 -8.605 1.00 93.31 180 ILE A CA 1
ATOM 1455 C C . ILE A 1 180 ? 3.943 0.507 -9.760 1.00 93.31 180 ILE A C 1
ATOM 1457 O O . ILE A 1 180 ? 4.791 -0.248 -10.227 1.00 93.31 180 ILE A O 1
ATOM 1461 N N . ASP A 1 181 ? 3.727 1.724 -10.252 1.00 90.69 181 ASP A N 1
ATOM 1462 C CA . ASP A 1 181 ? 4.555 2.332 -11.290 1.00 90.69 181 ASP A CA 1
ATOM 1463 C C . ASP A 1 181 ? 5.613 3.225 -10.638 1.00 90.69 181 ASP A C 1
ATOM 1465 O O . ASP A 1 181 ? 5.340 4.362 -10.252 1.00 90.69 181 ASP A O 1
ATOM 1469 N N . THR A 1 182 ? 6.829 2.701 -10.505 1.00 89.62 182 THR A N 1
ATOM 1470 C CA . THR A 1 182 ? 7.964 3.413 -9.898 1.00 89.62 182 THR A CA 1
ATOM 1471 C C . THR A 1 182 ? 8.568 4.479 -10.812 1.00 89.62 182 THR A C 1
ATOM 1473 O O . THR A 1 182 ? 9.298 5.341 -10.332 1.00 89.62 182 THR A O 1
ATOM 1476 N N . ARG A 1 183 ? 8.259 4.472 -12.117 1.00 87.81 183 ARG A N 1
ATOM 1477 C CA . ARG A 1 183 ? 8.720 5.517 -13.046 1.00 87.81 183 ARG A CA 1
ATOM 1478 C C . ARG A 1 183 ? 7.895 6.784 -12.893 1.00 87.81 183 ARG A C 1
ATOM 1480 O O . ARG A 1 183 ? 8.427 7.883 -12.993 1.00 87.81 183 ARG A O 1
ATOM 1487 N N . GLU A 1 184 ? 6.593 6.623 -12.679 1.00 91.25 184 GLU A N 1
ATOM 1488 C CA . GLU A 1 184 ? 5.675 7.742 -12.452 1.00 91.25 184 GLU A CA 1
ATOM 1489 C C . GLU A 1 184 ? 5.450 8.056 -10.968 1.00 91.25 184 GLU A C 1
ATOM 1491 O O . GLU A 1 184 ? 4.868 9.097 -10.665 1.00 91.25 184 GLU A O 1
ATOM 1496 N N . GLY A 1 185 ? 5.874 7.173 -10.059 1.00 93.00 185 GLY A N 1
ATOM 1497 C CA . GLY A 1 185 ? 5.611 7.297 -8.628 1.00 93.00 185 GLY A CA 1
ATOM 1498 C C . GLY A 1 185 ? 4.121 7.177 -8.309 1.00 93.00 185 GLY A C 1
ATOM 1499 O O . GLY A 1 185 ? 3.593 7.996 -7.563 1.00 93.00 185 GLY A O 1
ATOM 1500 N N . LYS A 1 186 ? 3.419 6.201 -8.909 1.00 95.31 186 LYS A N 1
ATOM 1501 C CA . LYS A 1 186 ? 1.953 6.072 -8.799 1.00 95.31 186 LYS A CA 1
ATOM 1502 C C . LYS A 1 186 ? 1.437 4.653 -8.617 1.00 95.31 186 LYS A C 1
ATOM 1504 O O . LYS A 1 186 ? 1.995 3.686 -9.130 1.00 95.31 186 LYS A O 1
ATOM 1509 N N . PHE A 1 187 ? 0.268 4.554 -7.996 1.00 96.25 187 PHE A N 1
ATOM 1510 C CA . PHE A 1 187 ? -0.595 3.385 -8.030 1.00 96.25 187 PHE A CA 1
ATOM 1511 C C . PHE A 1 187 ? -1.547 3.459 -9.230 1.00 96.25 187 PHE A C 1
ATOM 1513 O O . PHE A 1 187 ? -2.463 4.282 -9.284 1.00 96.25 187 PHE A O 1
ATOM 1520 N N . LYS A 1 188 ? -1.388 2.550 -10.193 1.00 94.56 188 LYS A N 1
ATOM 1521 C CA . LYS A 1 188 ? -2.273 2.448 -11.362 1.00 94.56 188 LYS A CA 1
ATOM 1522 C C . LYS A 1 188 ? -3.262 1.311 -11.161 1.00 94.56 188 LYS A C 1
ATOM 1524 O O . LYS A 1 188 ? -2.870 0.147 -11.175 1.00 94.56 188 LYS A O 1
ATOM 1529 N N . GLU A 1 189 ? -4.542 1.625 -10.957 1.00 93.69 189 GLU A N 1
ATOM 1530 C CA . GLU A 1 189 ? -5.576 0.585 -10.873 1.00 93.69 189 GLU A CA 1
ATOM 1531 C C . GLU A 1 189 ? -5.637 -0.177 -12.199 1.00 93.69 189 GLU A C 1
ATOM 1533 O O . GLU A 1 189 ? -5.732 0.434 -13.265 1.00 93.69 189 GLU A O 1
ATOM 1538 N N . VAL A 1 190 ? -5.583 -1.508 -12.139 1.00 91.69 190 VAL A N 1
ATOM 1539 C CA . VAL A 1 190 ? -5.643 -2.361 -13.331 1.00 91.69 190 VAL A CA 1
ATOM 1540 C C . VAL A 1 190 ? -6.842 -3.297 -13.277 1.00 91.69 190 VAL A C 1
ATOM 1542 O O . VAL A 1 190 ? -7.384 -3.620 -12.215 1.00 91.69 190 VAL A O 1
ATOM 1545 N N . LEU A 1 191 ? -7.263 -3.769 -14.450 1.00 89.94 191 LEU A N 1
ATOM 1546 C CA . LEU A 1 191 ? -8.329 -4.754 -14.543 1.00 89.94 191 LEU A CA 1
ATOM 1547 C C . LEU A 1 191 ? -7.862 -6.080 -13.927 1.00 89.94 191 LEU A C 1
ATOM 1549 O O . LEU A 1 191 ? -6.987 -6.758 -14.460 1.00 89.94 191 LEU A O 1
ATOM 1553 N N . LYS A 1 192 ? -8.489 -6.493 -12.822 1.00 88.38 192 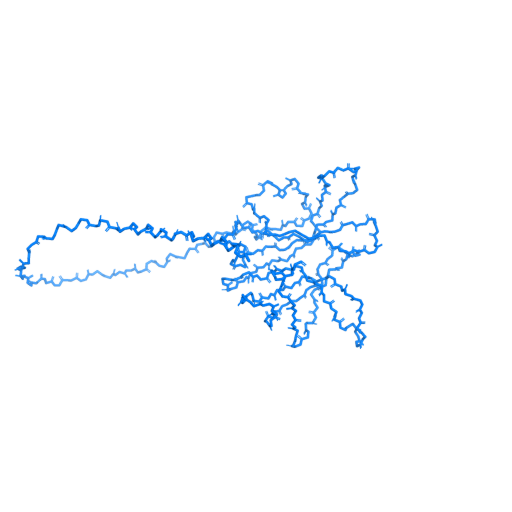LYS A N 1
ATOM 1554 C CA . LYS A 1 192 ? -8.192 -7.792 -12.211 1.00 88.38 192 LYS A CA 1
ATOM 1555 C C . LYS A 1 192 ? -8.782 -8.952 -13.030 1.00 88.38 192 LYS A C 1
ATOM 1557 O O . LYS A 1 192 ? -9.945 -8.876 -13.447 1.00 88.38 192 LYS A O 1
ATOM 1562 N N . PRO A 1 193 ? -8.078 -10.089 -13.156 1.00 88.25 193 PRO A N 1
ATOM 1563 C CA . PRO A 1 193 ? -8.677 -11.318 -13.667 1.00 88.25 193 PRO A CA 1
ATOM 1564 C C . PRO A 1 193 ? -9.878 -11.767 -12.819 1.00 88.25 193 PRO A C 1
ATOM 1566 O O . PRO A 1 193 ? -9.865 -11.674 -11.588 1.00 88.25 193 PRO A O 1
ATOM 1569 N N . GLN A 1 194 ? -10.920 -12.315 -13.458 1.00 87.00 194 GLN A N 1
ATOM 1570 C CA . GLN A 1 194 ? -12.145 -12.739 -12.756 1.00 87.00 194 GLN A CA 1
ATOM 1571 C C . GLN A 1 194 ? -11.885 -13.768 -11.646 1.00 87.00 194 GLN A C 1
ATOM 1573 O O . GLN A 1 194 ? -12.570 -13.755 -10.626 1.00 87.00 194 GLN A O 1
ATOM 1578 N N . LYS A 1 195 ? -10.896 -14.646 -11.843 1.00 88.88 195 LYS A N 1
ATOM 1579 C CA . LYS A 1 195 ? -10.530 -15.730 -10.922 1.00 88.88 195 LYS A CA 1
ATOM 1580 C C . LYS A 1 195 ? -9.163 -15.504 -10.273 1.00 88.88 195 LYS A C 1
ATOM 1582 O O . LYS A 1 195 ? -8.454 -16.467 -10.008 1.00 88.88 195 LYS A O 1
ATOM 1587 N N . LEU A 1 196 ? -8.773 -14.244 -10.067 1.00 91.44 196 LEU A N 1
ATOM 1588 C CA . LEU A 1 196 ? -7.512 -13.935 -9.402 1.00 91.44 196 LEU A CA 1
ATOM 1589 C C . LEU A 1 196 ? -7.493 -14.524 -7.985 1.00 91.44 196 LEU A C 1
ATOM 1591 O O . LEU A 1 196 ? -8.375 -14.243 -7.171 1.00 91.44 196 LEU A O 1
ATOM 1595 N N . THR A 1 197 ? -6.458 -15.307 -7.706 1.00 92.81 197 THR A N 1
ATOM 1596 C CA . THR A 1 197 ? -6.136 -15.840 -6.383 1.00 92.81 197 THR A CA 1
ATOM 1597 C C . THR A 1 197 ? -4.650 -15.672 -6.123 1.00 92.81 197 THR A C 1
ATOM 1599 O O . THR A 1 197 ? -3.861 -15.777 -7.061 1.00 92.81 197 THR A O 1
ATOM 1602 N N . PHE A 1 198 ? -4.259 -15.479 -4.870 1.00 91.75 198 PHE A N 1
ATOM 1603 C CA . PHE A 1 198 ? -2.851 -15.421 -4.477 1.00 91.75 198 PHE A CA 1
ATOM 1604 C C . PHE A 1 198 ? -2.646 -16.001 -3.076 1.00 91.75 198 PHE A C 1
ATOM 1606 O O . PHE A 1 198 ? -3.599 -16.128 -2.304 1.00 91.75 198 PHE A O 1
ATOM 1613 N N . ASN A 1 199 ? -1.407 -16.380 -2.761 1.00 92.00 199 ASN A N 1
ATOM 1614 C CA . ASN A 1 199 ? -1.046 -16.851 -1.426 1.00 92.00 199 ASN A CA 1
ATOM 1615 C C . ASN A 1 199 ? -1.208 -15.716 -0.421 1.00 92.00 199 ASN A C 1
ATOM 1617 O O . ASN A 1 199 ? -0.780 -14.595 -0.677 1.00 92.00 199 ASN A O 1
ATOM 1621 N N . ASN A 1 200 ? -1.828 -16.007 0.712 1.00 90.50 200 ASN A N 1
ATOM 1622 C CA . ASN A 1 200 ? -2.008 -15.031 1.767 1.00 90.50 200 ASN A CA 1
ATOM 1623 C C . ASN A 1 200 ? -0.633 -14.596 2.312 1.00 90.50 200 ASN A C 1
ATOM 1625 O O . ASN A 1 200 ? 0.108 -15.469 2.771 1.00 90.50 200 ASN A O 1
ATOM 1629 N N . PRO A 1 201 ? -0.308 -13.287 2.294 1.00 85.94 201 PRO A N 1
ATOM 1630 C CA . PRO A 1 201 ? 0.961 -12.775 2.806 1.00 85.94 201 PRO A CA 1
ATOM 1631 C C . PRO A 1 201 ? 1.262 -13.174 4.257 1.00 85.94 201 PRO A C 1
ATOM 1633 O O . PRO A 1 201 ? 2.423 -13.332 4.604 1.00 85.94 201 PRO A O 1
ATOM 1636 N N . ASP A 1 202 ? 0.239 -13.420 5.087 1.00 84.19 202 ASP A N 1
ATOM 1637 C CA . ASP A 1 202 ? 0.423 -13.839 6.490 1.00 84.19 202 ASP A CA 1
ATOM 1638 C C . ASP A 1 202 ? 0.930 -15.277 6.653 1.00 84.19 202 ASP A C 1
ATOM 1640 O O . ASP A 1 202 ? 1.307 -15.678 7.752 1.00 84.19 202 ASP A O 1
ATOM 1644 N N . TYR A 1 203 ? 0.887 -16.073 5.585 1.00 83.69 203 TYR A N 1
ATOM 1645 C CA . TYR A 1 203 ? 1.280 -17.483 5.585 1.00 83.69 203 TYR A CA 1
ATOM 1646 C C . TYR A 1 203 ? 2.578 -17.726 4.806 1.00 83.69 203 TYR A C 1
ATOM 1648 O O . TYR A 1 203 ? 2.928 -18.880 4.560 1.00 83.69 203 TYR A O 1
ATOM 1656 N N . MET A 1 204 ? 3.258 -16.666 4.365 1.00 75.00 204 MET A N 1
ATOM 1657 C CA . MET A 1 204 ? 4.543 -16.775 3.681 1.00 75.00 204 MET A CA 1
ATOM 1658 C C . MET A 1 204 ? 5.668 -16.743 4.728 1.00 75.00 204 MET A C 1
ATOM 1660 O O . MET A 1 204 ? 5.795 -15.757 5.449 1.00 75.00 204 MET A O 1
ATOM 1664 N N . GLU A 1 205 ? 6.414 -17.850 4.844 1.00 53.66 205 GLU A N 1
ATOM 1665 C CA . GLU A 1 205 ? 7.639 -17.980 5.663 1.00 53.66 205 GLU A CA 1
ATOM 1666 C C . GLU A 1 205 ? 8.867 -17.386 4.963 1.00 53.66 205 GLU A C 1
ATOM 1668 O O . GLU A 1 205 ? 8.967 -17.540 3.720 1.00 53.66 205 GLU A O 1
#

Secondary structure (DSSP, 8-state):
-------------------------------------------------PPPGGGS--TT-BHHHHHTSS-EEEEEEEEP-S-TT--EEEEEEESSHHHHHTTEEEEEEEEEP--SS-SS--EEEEEEEEEE-SSSS--EEEEEE-PEETTEE-S-EEEEEEE---SSSEE--EEEEEEEETTTTEEEEE---TT--EE-GGG--